Protein AF-A0A934HP89-F1 (afdb_monomer)

Sequence (180 aa):
MAPPARLLDITRMISRVGRIATGIDRVELAYLVHLSARPEPLFAIARTAFGFILIGPENLPRLSSRLTGARPWGATDRLSRLAPRRDAVLRRAESDLRRLCRDRCLPRNLSAMLHRHLPAGMTYFNTGHANLSDRILSAVRKTRGRTAVLVHDVIPLDYPHYQRKGTPARFTALLQRVQC

Mean predicted aligned error: 4.63 Å

Structure (mmCIF, N/CA/C/O backbone):
data_AF-A0A934HP89-F1
#
_entry.id   AF-A0A934HP89-F1
#
loop_
_atom_site.group_PDB
_atom_site.id
_atom_site.type_symbol
_atom_site.label_atom_id
_atom_site.label_alt_id
_atom_site.label_comp_id
_atom_site.label_asym_id
_atom_site.label_entity_id
_atom_site.label_seq_id
_atom_site.pdbx_PDB_ins_code
_atom_site.Cartn_x
_atom_site.Cartn_y
_atom_site.Cartn_z
_atom_site.occupancy
_atom_site.B_iso_or_equiv
_atom_site.auth_seq_id
_atom_site.auth_comp_id
_atom_site.auth_asym_id
_atom_site.auth_atom_id
_atom_site.pdbx_PDB_model_num
ATOM 1 N N . MET A 1 1 ? -15.429 -10.588 15.859 1.00 63.12 1 MET A N 1
ATOM 2 C CA . MET A 1 1 ? -16.180 -9.511 15.172 1.00 63.12 1 MET A CA 1
ATOM 3 C C . MET A 1 1 ? -15.398 -8.991 13.978 1.00 63.12 1 MET A C 1
ATOM 5 O O . MET A 1 1 ? -14.181 -8.805 14.078 1.00 63.12 1 MET A O 1
ATOM 9 N N . ALA A 1 2 ? -16.100 -8.772 12.868 1.00 81.31 2 ALA A N 1
ATOM 10 C CA . ALA A 1 2 ? -15.566 -8.091 11.697 1.00 81.31 2 ALA A CA 1
ATOM 11 C C . ALA A 1 2 ? -15.139 -6.648 12.037 1.00 81.31 2 ALA A C 1
ATOM 13 O O . ALA A 1 2 ? -15.733 -6.040 12.931 1.00 81.31 2 ALA A O 1
ATOM 14 N N . PRO A 1 3 ? -14.082 -6.105 11.405 1.00 90.62 3 PRO A N 1
ATOM 15 C CA . PRO A 1 3 ? -13.629 -4.756 11.711 1.00 90.62 3 PRO A CA 1
ATOM 16 C C . PRO A 1 3 ? -14.592 -3.702 11.141 1.00 90.62 3 PRO A C 1
ATOM 18 O O . PRO A 1 3 ? -15.122 -3.904 10.053 1.00 90.62 3 PRO A O 1
ATOM 21 N N . PRO A 1 4 ? -14.758 -2.543 11.803 1.00 95.06 4 PRO A N 1
ATOM 22 C CA . PRO A 1 4 ? -15.660 -1.483 11.340 1.00 95.06 4 PRO A CA 1
ATOM 23 C C . PRO A 1 4 ? -15.205 -0.825 10.028 1.00 95.06 4 PRO A C 1
ATOM 25 O O . PRO A 1 4 ? -16.003 -0.204 9.335 1.00 95.06 4 PRO A O 1
ATOM 28 N N . ALA A 1 5 ? -13.921 -0.949 9.686 1.00 97.56 5 ALA A N 1
ATOM 29 C CA . ALA A 1 5 ? -13.357 -0.572 8.396 1.00 97.56 5 ALA A CA 1
ATOM 30 C C . ALA A 1 5 ? -12.061 -1.346 8.137 1.00 97.56 5 ALA A C 1
ATOM 32 O O . ALA A 1 5 ? -11.433 -1.885 9.061 1.00 97.56 5 ALA A O 1
ATOM 33 N N . ARG A 1 6 ? -11.623 -1.350 6.879 1.00 98.19 6 ARG A N 1
ATOM 34 C CA . ARG A 1 6 ? -10.345 -1.931 6.459 1.00 98.19 6 ARG A CA 1
ATOM 35 C C . ARG A 1 6 ? -9.473 -0.887 5.783 1.00 98.19 6 ARG A C 1
ATOM 37 O O . ARG A 1 6 ? -9.973 -0.041 5.047 1.00 98.19 6 ARG A O 1
ATOM 44 N N . LEU A 1 7 ? -8.169 -0.971 6.015 1.00 98.56 7 LEU A N 1
ATOM 45 C CA . LEU A 1 7 ? -7.162 -0.121 5.391 1.00 98.56 7 LEU A CA 1
ATOM 46 C C . LEU A 1 7 ? -6.148 -1.000 4.662 1.00 98.56 7 LEU A C 1
ATOM 48 O O . LEU A 1 7 ? -5.331 -1.648 5.307 1.00 98.56 7 LEU A O 1
ATOM 52 N N . LEU A 1 8 ? -6.184 -1.033 3.334 1.00 98.50 8 LEU A N 1
ATOM 53 C CA . LEU A 1 8 ? -5.231 -1.801 2.533 1.00 98.50 8 LEU A CA 1
ATOM 54 C C . LEU A 1 8 ? -4.027 -0.941 2.146 1.00 98.50 8 LEU A C 1
ATOM 56 O O . LEU A 1 8 ? -4.178 0.142 1.576 1.00 98.50 8 LEU A O 1
ATOM 60 N N . ASP A 1 9 ? -2.821 -1.426 2.426 1.00 98.19 9 ASP A N 1
ATOM 61 C CA . ASP A 1 9 ? -1.605 -0.811 1.908 1.00 98.19 9 ASP A CA 1
ATOM 62 C C . ASP A 1 9 ? -1.427 -1.139 0.424 1.00 98.19 9 ASP A C 1
ATOM 64 O O . ASP A 1 9 ? -1.291 -2.299 0.048 1.00 98.19 9 ASP A O 1
ATOM 68 N N . ILE A 1 10 ? -1.400 -0.107 -0.414 1.00 97.81 10 ILE A N 1
ATOM 69 C CA . ILE A 1 10 ? -1.202 -0.226 -1.865 1.00 97.81 10 ILE A CA 1
ATOM 70 C C . ILE A 1 10 ? 0.154 0.343 -2.301 1.00 97.81 10 ILE A C 1
ATOM 72 O O . ILE A 1 10 ? 0.387 0.585 -3.486 1.00 97.81 10 ILE A O 1
ATOM 76 N N . THR A 1 11 ? 1.067 0.601 -1.357 1.00 97.19 11 THR A N 1
ATOM 77 C CA . THR A 1 11 ? 2.352 1.259 -1.640 1.00 97.19 11 THR A CA 1
ATOM 78 C C . THR A 1 11 ? 3.166 0.470 -2.655 1.00 97.19 11 THR A C 1
ATOM 80 O O . THR A 1 11 ? 3.719 1.054 -3.591 1.00 97.19 11 THR A O 1
ATOM 83 N N . ARG A 1 12 ? 3.229 -0.858 -2.499 1.00 95.56 12 ARG A N 1
ATOM 84 C CA . ARG A 1 12 ? 3.961 -1.713 -3.433 1.00 95.56 12 ARG A CA 1
ATOM 85 C C . ARG A 1 12 ? 3.288 -1.711 -4.803 1.00 95.56 12 ARG A C 1
ATOM 87 O O . ARG A 1 12 ? 3.989 -1.386 -5.763 1.00 95.56 12 ARG A O 1
ATOM 94 N N . MET A 1 13 ? 1.977 -1.970 -4.878 1.00 95.56 13 MET A N 1
ATOM 95 C CA . MET A 1 13 ? 1.203 -1.918 -6.130 1.00 95.56 13 MET A CA 1
ATOM 96 C C . MET A 1 13 ? 1.510 -0.645 -6.930 1.00 95.56 13 MET A C 1
ATOM 98 O O . MET A 1 13 ? 1.842 -0.712 -8.111 1.00 95.56 13 MET A O 1
ATOM 102 N N . ILE A 1 14 ? 1.499 0.516 -6.265 1.00 95.44 14 ILE A N 1
ATOM 103 C CA . ILE A 1 14 ? 1.779 1.813 -6.894 1.00 95.44 14 ILE A CA 1
ATOM 104 C C . ILE A 1 14 ? 3.240 1.936 -7.327 1.00 95.44 14 ILE A C 1
ATOM 106 O O . ILE A 1 14 ? 3.515 2.316 -8.462 1.00 95.44 14 ILE A O 1
ATOM 110 N N . SER A 1 15 ? 4.195 1.578 -6.465 1.00 93.44 15 SER A N 1
ATOM 111 C CA . SER A 1 15 ? 5.632 1.648 -6.784 1.00 93.44 15 SER A CA 1
ATOM 112 C C . SER A 1 15 ? 6.051 0.760 -7.965 1.00 93.44 15 SER A C 1
ATOM 114 O O . SER A 1 15 ? 7.137 0.932 -8.525 1.00 93.44 15 SER A O 1
ATOM 116 N N . ARG A 1 16 ? 5.199 -0.209 -8.317 1.00 93.56 16 ARG A N 1
ATOM 117 C CA . ARG A 1 16 ? 5.435 -1.235 -9.329 1.00 93.56 16 ARG A CA 1
ATOM 118 C C . ARG A 1 16 ? 4.641 -1.053 -10.613 1.00 93.56 16 ARG A C 1
ATOM 120 O O . ARG A 1 16 ? 4.827 -1.853 -11.528 1.00 93.56 16 ARG A O 1
ATOM 127 N N . VAL A 1 17 ? 3.825 -0.008 -10.720 1.00 92.50 17 VAL A N 1
ATOM 128 C CA . VAL A 1 17 ? 3.145 0.325 -11.975 1.00 92.50 17 VAL A CA 1
ATOM 129 C C . VAL A 1 17 ? 4.179 0.485 -13.098 1.00 92.50 17 VAL A C 1
ATOM 131 O O . VAL A 1 17 ? 5.224 1.105 -12.907 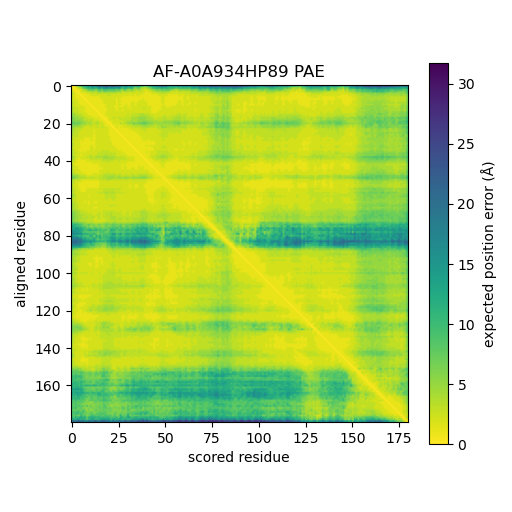1.00 92.50 17 VAL A O 1
ATOM 134 N N . GLY A 1 18 ? 3.888 -0.098 -14.264 1.00 88.62 18 GLY A N 1
ATOM 135 C CA . GLY A 1 18 ? 4.781 -0.095 -15.428 1.00 88.62 18 GLY A CA 1
ATOM 136 C C . GLY A 1 18 ? 5.852 -1.191 -15.406 1.00 88.62 18 GLY A C 1
ATOM 137 O O . GLY A 1 18 ? 6.622 -1.304 -16.353 1.00 88.62 18 GLY A O 1
ATOM 138 N N . ARG A 1 19 ? 5.906 -2.024 -14.358 1.00 90.94 19 ARG A N 1
ATOM 139 C CA . ARG A 1 19 ? 6.812 -3.180 -14.277 1.00 90.94 19 ARG A CA 1
ATOM 140 C C . ARG A 1 19 ? 6.063 -4.482 -14.547 1.00 90.94 19 ARG A C 1
ATOM 142 O O . ARG A 1 19 ? 4.874 -4.585 -14.267 1.00 90.94 19 ARG A O 1
ATOM 149 N N . ILE A 1 20 ? 6.793 -5.507 -14.989 1.00 90.50 20 ILE A N 1
ATOM 150 C CA . ILE A 1 20 ? 6.268 -6.876 -15.128 1.00 90.50 20 ILE A CA 1
ATOM 151 C C . ILE A 1 20 ? 5.752 -7.363 -13.768 1.00 90.50 20 ILE A C 1
ATOM 153 O O . ILE A 1 20 ? 6.484 -7.301 -12.777 1.00 90.50 20 ILE A O 1
ATOM 157 N N . ALA A 1 21 ? 4.503 -7.828 -13.715 1.00 88.94 21 ALA A N 1
ATOM 158 C CA . ALA A 1 21 ? 3.868 -8.2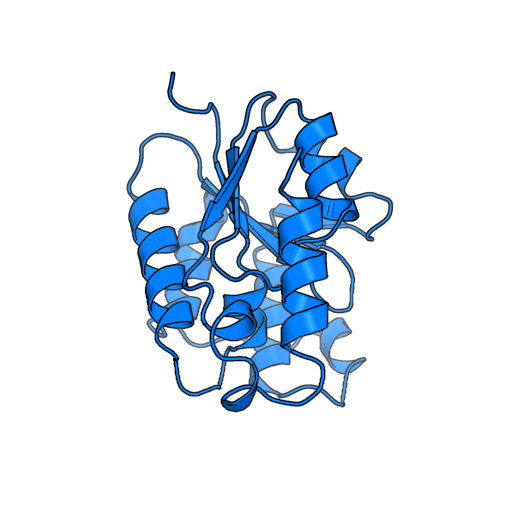78 -12.480 1.00 88.94 21 ALA A CA 1
ATOM 159 C C . ALA A 1 21 ? 4.514 -9.566 -11.943 1.00 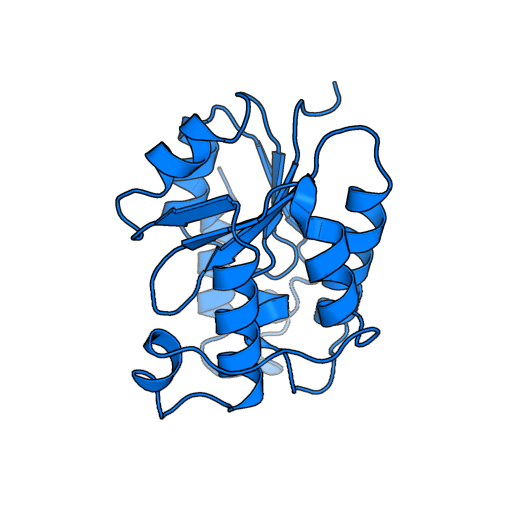88.94 21 ALA A C 1
ATOM 161 O O . ALA A 1 21 ? 4.657 -10.556 -12.658 1.00 88.94 21 ALA A O 1
ATOM 162 N N . THR A 1 22 ? 4.870 -9.553 -10.662 1.00 91.50 22 THR A N 1
ATOM 163 C CA . THR A 1 22 ? 5.345 -10.722 -9.905 1.00 91.50 22 THR A CA 1
ATOM 164 C C . THR A 1 22 ? 4.193 -11.443 -9.208 1.00 91.50 22 THR A C 1
ATOM 166 O O . THR A 1 22 ? 3.082 -10.917 -9.142 1.00 91.50 22 THR A O 1
ATOM 169 N N . GLY A 1 23 ? 4.455 -12.628 -8.641 1.00 90.06 23 GLY A N 1
ATOM 170 C CA . GLY A 1 23 ? 3.467 -13.358 -7.833 1.00 90.06 23 GLY A CA 1
ATOM 171 C C . GLY A 1 23 ? 2.875 -12.501 -6.708 1.00 90.06 23 GLY A C 1
ATOM 172 O O . GLY A 1 23 ? 1.658 -12.419 -6.578 1.00 90.06 23 GLY A O 1
ATOM 173 N N . ILE A 1 24 ? 3.722 -11.751 -5.993 1.00 91.50 24 ILE A N 1
ATOM 174 C CA . ILE A 1 24 ? 3.296 -10.813 -4.941 1.00 91.50 24 ILE A CA 1
ATOM 175 C C . ILE A 1 24 ? 2.326 -9.759 -5.489 1.00 91.50 24 ILE A C 1
ATOM 177 O O . ILE A 1 24 ? 1.319 -9.464 -4.855 1.00 91.50 24 ILE A O 1
ATOM 181 N N . ASP A 1 25 ? 2.595 -9.216 -6.679 1.00 93.00 25 ASP A N 1
ATOM 182 C CA . ASP A 1 25 ? 1.774 -8.143 -7.254 1.00 93.00 25 ASP A CA 1
ATOM 183 C C . ASP A 1 25 ? 0.371 -8.662 -7.634 1.00 93.00 25 ASP A C 1
ATOM 185 O O . ASP A 1 25 ? -0.621 -7.944 -7.507 1.00 93.00 25 ASP A O 1
ATOM 189 N N . ARG A 1 26 ? 0.265 -9.939 -8.034 1.00 93.06 26 ARG A N 1
ATOM 190 C CA . ARG A 1 26 ? -1.025 -10.611 -8.271 1.00 93.06 26 ARG A CA 1
ATOM 191 C C . ARG A 1 26 ? -1.789 -10.849 -6.968 1.00 93.06 26 ARG A C 1
ATOM 193 O O . ARG A 1 26 ? -2.996 -10.627 -6.935 1.00 93.06 26 ARG A O 1
ATOM 200 N N . VAL A 1 27 ? -1.098 -11.258 -5.901 1.00 94.56 27 VAL A N 1
ATOM 201 C CA . VAL A 1 27 ? -1.703 -11.437 -4.568 1.00 94.56 27 VAL A CA 1
ATOM 202 C C . VAL A 1 27 ? -2.237 -10.112 -4.032 1.00 94.56 27 VAL A C 1
ATOM 204 O O . VAL A 1 27 ? -3.371 -10.046 -3.567 1.00 94.56 27 VAL A O 1
ATOM 207 N N . GLU A 1 28 ? -1.457 -9.039 -4.147 1.00 95.50 28 GLU A N 1
ATOM 208 C CA . GLU A 1 28 ? -1.882 -7.692 -3.769 1.00 95.50 28 GLU A CA 1
ATOM 209 C C . GLU A 1 28 ? -3.180 -7.276 -4.483 1.00 95.50 28 GLU A C 1
ATOM 211 O O . GLU A 1 28 ? -4.129 -6.820 -3.838 1.00 95.50 28 GLU A O 1
ATOM 216 N N . LEU A 1 29 ? -3.262 -7.498 -5.798 1.00 94.38 29 LEU A N 1
ATOM 217 C CA . LEU A 1 29 ? -4.472 -7.205 -6.563 1.00 94.38 29 LEU A CA 1
ATOM 218 C C . LEU A 1 29 ? -5.655 -8.097 -6.147 1.00 94.38 29 LEU A C 1
ATOM 220 O O . LEU A 1 29 ? -6.774 -7.600 -6.016 1.00 94.38 29 LEU A O 1
ATOM 224 N N . ALA A 1 30 ? -5.419 -9.385 -5.887 1.00 95.50 30 ALA A N 1
ATOM 225 C CA . ALA A 1 30 ? -6.451 -10.300 -5.402 1.00 95.50 30 ALA A CA 1
ATOM 226 C C . ALA A 1 30 ? -7.026 -9.847 -4.050 1.00 95.50 30 ALA A C 1
ATOM 228 O O . ALA A 1 30 ? -8.241 -9.881 -3.865 1.00 95.50 30 ALA A O 1
ATOM 229 N N . TYR A 1 31 ? -6.187 -9.346 -3.136 1.00 97.06 31 TYR A N 1
ATOM 230 C CA . TYR A 1 31 ? -6.644 -8.765 -1.870 1.00 97.06 31 TYR A CA 1
ATOM 231 C C . TYR A 1 31 ? -7.452 -7.486 -2.078 1.00 97.06 31 TYR A C 1
ATOM 233 O O . TYR A 1 31 ? -8.481 -7.318 -1.427 1.00 97.06 31 TYR A O 1
ATOM 241 N N . LEU A 1 32 ? -7.044 -6.604 -2.997 1.00 96.69 32 LEU A N 1
ATOM 242 C CA . LEU A 1 32 ? -7.839 -5.422 -3.338 1.00 96.69 32 LEU A CA 1
ATOM 243 C C . LEU A 1 32 ? -9.238 -5.822 -3.824 1.00 96.69 32 LEU A C 1
ATOM 245 O O . LEU A 1 32 ? -10.226 -5.292 -3.319 1.00 96.69 32 LEU A O 1
ATOM 249 N N . VAL A 1 33 ? -9.332 -6.774 -4.756 1.00 95.25 33 VAL A N 1
ATOM 250 C CA . VAL A 1 33 ? -10.614 -7.271 -5.285 1.00 95.25 33 VAL A CA 1
ATOM 251 C C . VAL A 1 33 ? -11.443 -7.923 -4.178 1.00 95.25 33 VAL A C 1
ATOM 253 O O . VAL A 1 33 ? -12.598 -7.556 -3.969 1.00 95.25 33 VAL A O 1
ATOM 256 N N . HIS A 1 34 ? -10.841 -8.839 -3.421 1.00 96.06 34 HIS A N 1
ATOM 257 C CA . HIS A 1 34 ? -11.509 -9.579 -2.357 1.00 96.06 34 HIS A CA 1
ATOM 258 C C . HIS A 1 34 ? -12.052 -8.664 -1.259 1.00 96.06 34 HIS A C 1
ATOM 260 O O . HIS A 1 34 ? -13.200 -8.814 -0.850 1.00 96.06 34 HIS A O 1
ATOM 266 N N . LEU A 1 35 ? -11.246 -7.713 -0.782 1.00 96.25 35 LEU A N 1
ATOM 267 C CA . LEU A 1 35 ? -11.647 -6.792 0.279 1.00 96.25 35 LEU A CA 1
ATOM 268 C C . LEU A 1 35 ? -12.655 -5.746 -0.212 1.00 96.25 35 LEU A C 1
ATOM 270 O O . LEU A 1 35 ? -13.454 -5.288 0.599 1.00 96.25 35 LEU A O 1
ATOM 274 N N . SER A 1 36 ? -12.635 -5.388 -1.502 1.00 95.38 36 SER A N 1
ATOM 275 C CA . SER A 1 36 ? -13.622 -4.472 -2.100 1.00 95.38 36 SER A CA 1
ATOM 276 C C . SER A 1 36 ? -15.010 -5.103 -2.216 1.00 95.38 36 SER A C 1
ATOM 278 O O . SER A 1 36 ? -16.004 -4.389 -2.203 1.00 95.38 36 SER A O 1
ATOM 280 N N . ALA A 1 37 ? -15.093 -6.432 -2.317 1.00 94.88 37 ALA A N 1
ATOM 281 C CA . ALA A 1 37 ? -16.349 -7.177 -2.440 1.00 94.88 37 ALA A CA 1
ATOM 282 C C . ALA A 1 37 ? -17.041 -7.450 -1.090 1.00 94.88 37 ALA A C 1
ATOM 284 O O . ALA A 1 37 ? -17.875 -8.346 -0.977 1.00 94.88 37 ALA A O 1
ATOM 285 N N . ARG A 1 38 ? -16.644 -6.748 -0.030 1.00 95.25 38 ARG A N 1
ATOM 286 C CA . ARG A 1 38 ? -17.114 -6.989 1.336 1.00 95.25 38 ARG A CA 1
ATOM 287 C C . ARG A 1 38 ? -17.941 -5.807 1.829 1.00 95.25 38 ARG A C 1
ATOM 289 O O . ARG A 1 38 ? -17.712 -4.695 1.365 1.00 95.25 38 ARG A O 1
ATOM 296 N N . PRO A 1 39 ? -18.878 -6.035 2.764 1.00 94.94 39 PRO A N 1
ATOM 297 C CA . PRO A 1 39 ? -19.799 -4.989 3.202 1.00 94.94 39 PRO A CA 1
ATOM 298 C C . PRO A 1 39 ? -19.111 -3.860 3.981 1.00 94.94 39 PRO A C 1
ATOM 300 O O . PRO A 1 39 ? -19.582 -2.727 3.971 1.00 94.94 39 PRO A O 1
ATOM 303 N N . GLU A 1 40 ? -18.005 -4.144 4.666 1.00 95.50 40 GLU A N 1
ATOM 304 C CA . GLU A 1 40 ? -17.290 -3.155 5.467 1.00 95.50 40 GLU A CA 1
ATOM 305 C C . GLU A 1 40 ? -16.456 -2.224 4.576 1.00 95.50 40 GLU A C 1
ATOM 307 O O . GLU A 1 40 ? -15.793 -2.689 3.643 1.00 95.50 40 GLU A O 1
ATOM 312 N N . PRO A 1 41 ? -16.417 -0.914 4.878 1.00 97.25 41 PRO A N 1
ATOM 313 C CA . PRO A 1 41 ? -15.757 0.061 4.025 1.00 97.25 41 PRO A CA 1
ATOM 314 C C . PRO A 1 41 ? -14.257 -0.220 3.901 1.00 97.25 41 PRO A C 1
ATOM 316 O O . PRO A 1 41 ? -13.545 -0.411 4.896 1.00 97.25 41 PRO A O 1
ATOM 319 N N . LEU A 1 42 ? -13.774 -0.191 2.659 1.00 98.44 42 LEU A N 1
ATOM 320 C CA . LEU A 1 42 ? -12.368 -0.350 2.322 1.00 98.44 42 LEU A CA 1
ATOM 321 C C . LEU A 1 42 ? -11.741 0.992 1.945 1.00 98.44 42 LEU A C 1
ATOM 323 O O . LEU A 1 42 ? -12.132 1.643 0.979 1.00 98.44 42 LEU A O 1
ATOM 327 N N . PHE A 1 43 ? -10.708 1.355 2.690 1.00 98.56 43 PHE A N 1
ATOM 328 C CA . PHE A 1 43 ? -9.803 2.448 2.384 1.00 98.56 43 PHE A CA 1
ATOM 329 C C . PHE A 1 43 ? -8.495 1.881 1.844 1.00 98.56 43 PHE A C 1
ATOM 331 O O . PHE A 1 43 ? -8.082 0.778 2.213 1.00 98.56 43 PHE A O 1
ATOM 338 N N . ALA A 1 44 ? -7.798 2.658 1.022 1.00 98.50 44 ALA A N 1
ATOM 339 C CA . ALA A 1 44 ? -6.449 2.325 0.585 1.00 98.50 44 ALA A CA 1
ATOM 340 C C . ALA A 1 44 ? -5.460 3.416 0.988 1.00 98.50 44 ALA A C 1
ATOM 342 O O . ALA A 1 44 ? -5.777 4.605 0.935 1.00 98.50 44 ALA A O 1
ATOM 343 N N . ILE A 1 45 ? -4.248 3.021 1.371 1.00 98.62 45 ILE A N 1
ATOM 344 C CA . ILE A 1 45 ? -3.170 3.947 1.716 1.00 98.62 45 ILE A CA 1
ATOM 345 C C . ILE A 1 45 ? -1.918 3.669 0.896 1.00 98.62 45 ILE A C 1
ATOM 347 O O . ILE A 1 45 ? -1.493 2.526 0.741 1.00 98.62 45 ILE A O 1
ATOM 351 N N . ALA A 1 46 ? -1.306 4.736 0.391 1.00 98.06 46 ALA A N 1
ATOM 352 C CA . ALA A 1 46 ? -0.042 4.679 -0.328 1.00 98.06 46 ALA A CA 1
ATOM 353 C C . ALA A 1 46 ? 0.977 5.620 0.311 1.00 98.06 46 ALA A C 1
ATOM 355 O O . ALA A 1 46 ? 0.691 6.802 0.537 1.00 98.06 46 ALA A O 1
ATOM 356 N N . ARG A 1 47 ? 2.199 5.131 0.528 1.00 96.69 47 ARG A N 1
ATOM 357 C CA . ARG A 1 47 ? 3.359 5.994 0.757 1.00 96.69 47 ARG A CA 1
ATOM 358 C C . ARG A 1 47 ? 3.961 6.420 -0.582 1.00 96.69 47 ARG A C 1
ATOM 360 O O . ARG A 1 47 ? 4.299 5.590 -1.418 1.00 96.69 47 ARG A O 1
ATOM 367 N N . THR A 1 48 ? 4.136 7.721 -0.765 1.00 93.12 48 THR A N 1
ATOM 368 C CA . THR A 1 48 ? 4.739 8.341 -1.959 1.00 93.12 48 THR A CA 1
ATOM 369 C C . THR A 1 48 ? 5.986 9.144 -1.571 1.00 93.12 48 THR A C 1
ATOM 371 O O . THR A 1 48 ? 6.338 9.216 -0.391 1.00 93.12 48 THR A O 1
ATOM 374 N N . ALA A 1 49 ? 6.660 9.789 -2.537 1.00 86.81 49 ALA A N 1
ATOM 375 C CA . ALA A 1 49 ? 7.732 10.748 -2.205 1.00 86.81 49 ALA A CA 1
ATOM 376 C C . ALA A 1 49 ? 7.245 11.899 -1.315 1.00 86.81 49 ALA A C 1
ATOM 378 O O . ALA A 1 49 ? 8.010 12.407 -0.503 1.00 86.81 49 ALA A O 1
ATOM 379 N N . PHE A 1 50 ? 5.986 12.308 -1.469 1.00 89.12 50 PHE A N 1
ATOM 380 C CA . PHE A 1 50 ? 5.448 13.521 -0.856 1.00 89.12 50 PHE A CA 1
ATOM 381 C C . PHE A 1 50 ? 4.625 13.242 0.410 1.00 89.12 50 PHE A C 1
ATOM 383 O O . PHE A 1 50 ? 3.867 14.097 0.862 1.00 89.12 50 PHE A O 1
ATOM 390 N N . GLY A 1 51 ? 4.774 12.051 0.998 1.00 95.06 51 GLY A N 1
ATOM 391 C CA . GLY A 1 51 ? 4.068 11.640 2.209 1.00 95.06 51 GLY A CA 1
ATOM 392 C C . GLY A 1 51 ? 3.071 10.519 1.950 1.00 95.06 51 GLY A C 1
ATOM 393 O O . GLY A 1 51 ? 3.345 9.604 1.172 1.00 95.06 51 GLY A O 1
ATOM 394 N N . PHE A 1 52 ? 1.932 10.571 2.631 1.00 98.19 52 PHE A N 1
ATOM 395 C CA . PHE A 1 52 ? 0.894 9.548 2.572 1.00 98.19 52 PHE A CA 1
ATOM 396 C C . PHE A 1 52 ? -0.324 10.063 1.825 1.00 98.19 52 PHE A C 1
ATOM 398 O O . PHE A 1 52 ? -0.696 11.227 1.962 1.00 98.19 52 PHE A O 1
ATOM 405 N N . ILE A 1 53 ? -0.940 9.177 1.053 1.00 98.44 53 ILE A N 1
ATOM 406 C CA . ILE A 1 53 ? -2.206 9.418 0.372 1.00 98.44 53 ILE A CA 1
ATOM 407 C C . ILE A 1 53 ? -3.210 8.390 0.874 1.00 98.44 53 ILE A C 1
ATOM 409 O O . ILE A 1 53 ? -2.916 7.194 0.859 1.00 98.44 53 ILE A O 1
ATOM 413 N N . LEU A 1 54 ? -4.378 8.868 1.292 1.00 98.69 54 LEU A N 1
ATOM 414 C CA . LEU A 1 54 ? -5.526 8.058 1.664 1.00 98.69 54 LEU A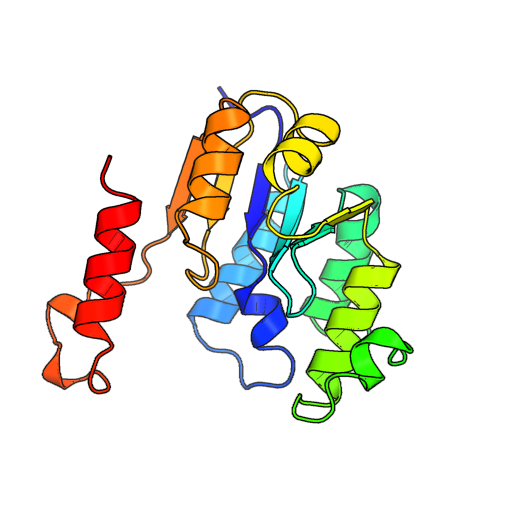 CA 1
ATOM 415 C C . LEU A 1 54 ? -6.578 8.134 0.555 1.00 98.69 54 LEU A C 1
ATOM 417 O O . LEU A 1 54 ? -7.021 9.218 0.170 1.00 98.69 54 LEU A O 1
ATOM 421 N N . ILE A 1 55 ? -6.994 6.976 0.060 1.00 98.62 55 ILE A N 1
ATOM 422 C CA . ILE A 1 55 ? -8.118 6.823 -0.860 1.00 98.62 55 ILE A CA 1
ATOM 423 C C . ILE A 1 55 ? -9.306 6.302 -0.056 1.00 98.62 55 ILE A C 1
ATOM 425 O O . ILE A 1 55 ? -9.193 5.283 0.631 1.00 98.62 55 ILE A O 1
ATOM 429 N N . GLY A 1 56 ? -10.424 7.019 -0.129 1.00 97.88 56 GLY A N 1
ATOM 430 C CA . GLY A 1 56 ? -11.678 6.595 0.482 1.00 97.88 56 GLY A CA 1
ATOM 431 C C . GLY A 1 56 ? -12.452 5.595 -0.386 1.00 97.88 56 GLY A C 1
ATOM 432 O O . GLY A 1 56 ? -12.172 5.487 -1.589 1.00 97.88 56 GLY A O 1
ATOM 433 N N . PRO A 1 57 ? -13.439 4.890 0.196 1.00 97.19 57 PRO A N 1
ATOM 434 C CA . PRO A 1 57 ? -14.295 3.946 -0.522 1.00 97.19 57 PRO A CA 1
ATOM 435 C C . PRO A 1 57 ? -14.920 4.540 -1.793 1.00 97.19 57 PRO A C 1
ATOM 437 O O . PRO A 1 57 ? -15.006 3.866 -2.817 1.00 97.19 57 PRO A O 1
ATOM 440 N N . GLU A 1 58 ? -15.266 5.830 -1.766 1.00 96.56 58 GLU A N 1
ATOM 441 C CA . GLU A 1 58 ? -15.889 6.571 -2.868 1.00 96.56 58 GLU A CA 1
ATOM 442 C C . GLU A 1 58 ? -15.051 6.601 -4.158 1.00 96.56 58 GLU A C 1
ATOM 444 O O . GLU A 1 58 ? -15.590 6.675 -5.263 1.00 96.56 58 GLU A O 1
ATOM 449 N N . ASN A 1 59 ? -13.724 6.524 -4.036 1.00 97.50 59 ASN A N 1
ATOM 450 C CA . ASN A 1 59 ? -12.795 6.614 -5.162 1.00 97.50 59 ASN A CA 1
ATOM 451 C C . ASN A 1 59 ? -12.084 5.289 -5.455 1.00 97.50 59 ASN A C 1
ATOM 453 O O . ASN A 1 59 ? -11.355 5.185 -6.449 1.00 97.50 59 ASN A O 1
ATOM 457 N N . LEU A 1 60 ? -12.313 4.258 -4.641 1.00 96.31 60 LEU A N 1
ATOM 458 C CA . LEU A 1 60 ? -11.639 2.975 -4.779 1.00 96.31 60 LEU A CA 1
ATOM 459 C C . LEU A 1 60 ? -11.949 2.262 -6.110 1.00 96.31 60 LEU A C 1
ATOM 461 O O . LEU A 1 60 ? -10.997 1.793 -6.736 1.00 96.31 60 LEU A O 1
ATOM 465 N N . PRO A 1 61 ? -13.191 2.254 -6.643 1.00 96.56 61 PRO A N 1
ATOM 466 C CA . PRO A 1 61 ? -13.460 1.678 -7.965 1.00 96.56 61 PRO A CA 1
ATOM 467 C C . PRO A 1 61 ? -12.692 2.389 -9.089 1.00 96.56 61 PRO A C 1
ATOM 469 O O . PRO A 1 61 ? -12.146 1.756 -9.996 1.00 96.56 61 PRO A O 1
ATOM 472 N N . ARG A 1 62 ? -12.572 3.723 -9.004 1.00 96.75 62 ARG A N 1
ATOM 473 C CA . ARG A 1 62 ? -11.816 4.530 -9.977 1.00 96.75 62 ARG A CA 1
ATOM 474 C C . ARG A 1 62 ? -10.325 4.214 -9.917 1.00 96.75 62 ARG A C 1
ATOM 476 O O . ARG A 1 62 ? -9.689 4.132 -10.969 1.00 96.75 62 ARG A O 1
ATOM 483 N N . LEU A 1 63 ? -9.770 4.017 -8.724 1.00 96.75 63 LEU A N 1
ATOM 484 C CA . LEU A 1 63 ? -8.386 3.578 -8.557 1.00 96.75 63 LEU A CA 1
ATOM 485 C C . LEU A 1 63 ? -8.186 2.141 -9.067 1.00 96.75 63 LEU A C 1
ATOM 487 O O . LEU A 1 63 ? -7.265 1.895 -9.842 1.00 96.75 63 LEU A O 1
ATOM 491 N N . SER A 1 64 ? -9.069 1.216 -8.688 1.00 95.50 64 SER A N 1
ATOM 492 C CA . SER A 1 64 ? -9.007 -0.203 -9.063 1.00 95.50 64 SER A CA 1
ATOM 493 C C . SER A 1 64 ? -9.016 -0.397 -10.582 1.00 95.50 64 SER A C 1
ATOM 495 O O . SER A 1 64 ? -8.187 -1.131 -11.119 1.00 95.50 64 SER A O 1
ATOM 497 N N . SER A 1 65 ? -9.851 0.358 -11.307 1.00 95.88 65 SER A N 1
ATOM 498 C CA . SER A 1 65 ? -9.861 0.330 -12.780 1.00 95.88 65 SER A CA 1
ATOM 499 C C . SER A 1 65 ? -8.514 0.706 -13.417 1.00 95.88 65 SER A C 1
ATOM 501 O O . SER A 1 65 ? -8.190 0.218 -14.491 1.00 95.88 65 SER A O 1
ATOM 503 N N . ARG A 1 66 ? -7.696 1.540 -12.759 1.00 95.44 66 ARG A N 1
ATOM 504 C CA . ARG A 1 66 ? -6.353 1.900 -13.245 1.00 95.44 66 ARG A CA 1
ATOM 505 C C . ARG A 1 66 ? -5.305 0.861 -12.871 1.00 95.44 66 ARG A C 1
ATOM 507 O O . ARG A 1 66 ? -4.440 0.544 -13.680 1.00 95.44 66 ARG A O 1
ATOM 514 N N . LEU A 1 67 ? -5.401 0.305 -11.662 1.00 93.19 67 LEU A N 1
ATOM 515 C CA . LEU A 1 67 ? -4.500 -0.748 -11.181 1.00 93.19 67 LEU A CA 1
ATOM 516 C C . LEU A 1 67 ? -4.644 -2.05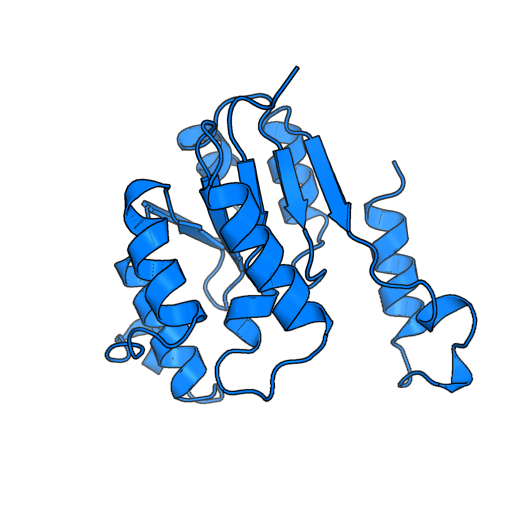3 -11.975 1.00 93.19 67 LEU A C 1
ATOM 518 O O . LEU A 1 67 ? -3.654 -2.733 -12.215 1.00 93.19 67 LEU A O 1
ATOM 522 N N . THR A 1 68 ? -5.861 -2.371 -12.415 1.00 91.00 68 THR A N 1
ATOM 523 C CA . THR A 1 68 ? -6.164 -3.531 -13.273 1.00 91.00 68 THR A CA 1
ATOM 524 C C . THR A 1 68 ? -5.844 -3.296 -14.751 1.00 91.00 68 THR A C 1
ATOM 526 O O . THR A 1 68 ? -5.943 -4.221 -15.548 1.00 91.00 68 THR A O 1
ATOM 529 N N . GLY A 1 69 ? -5.483 -2.069 -15.139 1.00 90.69 69 GLY A N 1
ATOM 530 C CA . GLY A 1 69 ? -5.259 -1.696 -16.536 1.00 90.69 69 GLY A CA 1
ATOM 531 C C . GLY A 1 69 ? -6.535 -1.469 -17.356 1.00 90.69 69 GLY A C 1
ATOM 532 O O . GLY A 1 69 ? -6.433 -1.107 -18.523 1.00 90.69 69 GLY A O 1
ATOM 533 N N . ALA A 1 70 ? -7.729 -1.603 -16.764 1.00 93.06 70 ALA A N 1
ATOM 534 C CA . ALA A 1 70 ? -9.005 -1.337 -17.438 1.00 93.06 70 ALA A CA 1
ATOM 535 C C . ALA A 1 70 ? -9.178 0.139 -17.852 1.00 93.06 70 ALA A C 1
ATOM 537 O O . ALA A 1 70 ? -9.948 0.456 -18.757 1.00 93.06 70 ALA A O 1
ATOM 538 N N . ARG A 1 71 ? -8.476 1.063 -17.188 1.00 94.44 71 ARG A N 1
ATOM 539 C CA . ARG A 1 71 ? -8.366 2.473 -17.576 1.00 94.44 71 ARG A CA 1
ATOM 540 C C . ARG A 1 71 ? -6.910 2.931 -17.515 1.00 94.44 71 ARG A C 1
ATOM 542 O O . ARG A 1 71 ? -6.220 2.607 -16.549 1.00 94.44 71 ARG A O 1
ATOM 549 N N . PRO A 1 72 ? -6.437 3.737 -18.478 1.00 93.94 72 PRO A N 1
ATOM 550 C CA . PRO A 1 72 ? -5.088 4.279 -18.422 1.00 93.94 72 PRO A CA 1
ATOM 551 C C . PRO A 1 72 ? -4.935 5.306 -17.290 1.00 93.94 72 PRO A C 1
ATOM 553 O O . PRO A 1 72 ? -5.893 5.961 -16.867 1.00 93.94 72 PRO A O 1
ATOM 556 N N . TRP A 1 73 ? -3.694 5.488 -16.834 1.00 94.31 73 TRP A N 1
ATOM 557 C CA . TRP A 1 73 ? -3.332 6.606 -15.963 1.00 94.31 73 TRP A CA 1
ATOM 558 C C . TRP A 1 73 ? -3.442 7.934 -16.723 1.00 94.31 73 TRP A C 1
ATOM 560 O O . TRP A 1 73 ? -3.044 8.035 -17.885 1.00 94.31 73 TRP A O 1
ATOM 570 N N . GLY A 1 74 ? -3.966 8.958 -16.056 1.00 91.75 74 GLY A N 1
ATOM 571 C CA . GLY A 1 74 ? -4.137 10.300 -16.606 1.00 91.75 74 GLY A CA 1
ATOM 572 C C . GLY A 1 74 ? -2.836 11.103 -16.672 1.00 91.75 74 GLY A C 1
ATOM 573 O O . GLY A 1 74 ? -1.736 10.592 -16.464 1.00 91.75 74 GLY A O 1
ATOM 574 N N . ALA A 1 75 ? -2.962 12.402 -16.948 1.00 88.19 75 ALA A N 1
ATOM 575 C CA . ALA A 1 75 ? -1.814 13.294 -17.074 1.00 88.19 75 ALA A CA 1
ATOM 576 C C . ALA A 1 75 ? -1.065 13.509 -15.743 1.00 88.19 75 ALA A C 1
ATOM 578 O O . ALA A 1 75 ? -1.642 13.449 -14.649 1.00 88.19 75 ALA A O 1
ATOM 579 N N . THR A 1 76 ? 0.234 13.799 -15.863 1.00 86.81 76 THR A N 1
ATOM 580 C CA . THR A 1 76 ? 1.116 14.151 -14.744 1.00 86.81 76 THR A CA 1
ATOM 581 C C . THR A 1 76 ? 0.812 15.565 -14.246 1.00 86.81 76 THR A C 1
ATOM 583 O O . THR A 1 76 ? 0.794 16.518 -15.028 1.00 86.81 76 THR A O 1
ATOM 586 N N . ASP A 1 77 ? 0.618 15.732 -12.939 1.00 85.62 77 ASP A N 1
ATOM 587 C CA . ASP A 1 77 ? 0.406 17.051 -12.337 1.00 85.62 77 ASP A CA 1
ATOM 588 C C . ASP A 1 77 ? 1.718 17.848 -12.170 1.00 85.62 77 ASP A C 1
ATOM 590 O O . ASP A 1 77 ? 2.809 17.399 -12.529 1.00 85.62 77 ASP A O 1
ATOM 594 N N . ARG A 1 78 ? 1.629 19.083 -11.658 1.00 82.44 78 ARG A N 1
ATOM 595 C CA . ARG A 1 78 ? 2.811 19.935 -11.429 1.00 82.44 78 ARG A CA 1
ATOM 596 C C . ARG A 1 78 ? 3.733 19.384 -10.331 1.00 82.44 78 ARG A C 1
ATOM 598 O O . ARG A 1 78 ? 4.944 19.506 -10.458 1.00 82.44 78 ARG A O 1
ATOM 605 N N . LEU A 1 79 ? 3.192 18.738 -9.296 1.00 77.56 79 LEU A N 1
ATOM 606 C CA . LEU A 1 79 ? 3.982 18.233 -8.168 1.00 77.56 79 LEU A CA 1
ATOM 607 C C . LEU A 1 79 ? 4.863 17.046 -8.582 1.00 77.56 79 LEU A C 1
ATOM 609 O O . LEU A 1 79 ? 6.047 17.005 -8.258 1.00 77.56 79 LEU A O 1
ATOM 613 N N . SER A 1 80 ? 4.328 16.110 -9.368 1.00 78.81 80 SER A N 1
ATOM 614 C CA . SER A 1 80 ? 5.105 14.982 -9.897 1.00 78.81 80 SER A CA 1
ATOM 615 C C . SER A 1 80 ? 6.141 15.394 -10.943 1.00 78.81 80 SER A C 1
ATOM 617 O O . SER A 1 80 ? 7.071 14.624 -11.190 1.00 78.81 80 SER A O 1
ATOM 619 N N . ARG A 1 81 ? 6.044 16.595 -11.535 1.00 73.81 81 ARG A N 1
ATOM 620 C CA . ARG A 1 81 ? 7.109 17.139 -12.396 1.00 73.81 81 ARG A CA 1
ATOM 621 C C . ARG A 1 81 ? 8.379 17.486 -11.614 1.00 73.81 81 ARG A C 1
ATOM 623 O O . ARG A 1 81 ? 9.457 17.412 -12.191 1.00 73.81 81 ARG A O 1
ATOM 630 N N . LEU A 1 82 ? 8.273 17.754 -10.310 1.00 76.75 82 LEU A N 1
ATOM 631 C CA . LEU A 1 82 ? 9.416 18.053 -9.435 1.00 76.75 82 LEU A CA 1
ATOM 632 C C . LEU A 1 82 ? 10.245 16.810 -9.056 1.00 76.75 82 LEU A C 1
ATOM 634 O O . LEU A 1 82 ? 11.290 16.938 -8.427 1.00 76.75 82 LEU A O 1
ATOM 638 N N . ALA A 1 83 ? 9.812 15.606 -9.450 1.00 73.88 83 ALA A N 1
ATOM 639 C CA . ALA A 1 83 ? 10.539 14.352 -9.242 1.00 73.88 83 ALA A CA 1
ATOM 640 C C . ALA A 1 83 ? 10.983 13.727 -10.586 1.00 73.88 83 ALA A C 1
ATOM 642 O O . ALA A 1 83 ? 10.495 12.656 -10.959 1.00 73.88 83 ALA A O 1
ATOM 643 N N . PRO A 1 84 ? 11.894 14.369 -11.346 1.00 62.62 84 PRO A N 1
ATOM 644 C CA . PRO A 1 84 ? 12.211 13.985 -12.725 1.00 62.62 84 PRO A CA 1
ATOM 645 C C . PRO A 1 84 ? 12.888 12.615 -12.856 1.0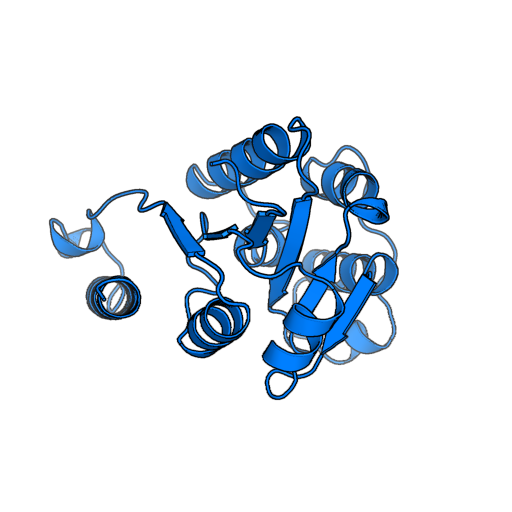0 62.62 84 PRO A C 1
ATOM 647 O O . PRO A 1 84 ? 12.733 11.966 -13.882 1.00 62.62 84 PRO A O 1
ATOM 650 N N . ARG A 1 85 ? 13.571 12.131 -11.808 1.00 75.06 85 ARG A N 1
ATOM 651 C CA . ARG A 1 85 ? 14.252 10.820 -11.786 1.00 75.06 85 ARG A CA 1
ATOM 652 C C . ARG A 1 85 ? 13.303 9.611 -11.708 1.00 75.06 85 ARG A C 1
ATOM 654 O O . ARG A 1 85 ? 13.765 8.484 -11.562 1.00 75.06 85 ARG A O 1
ATOM 661 N N . ARG A 1 86 ? 11.983 9.823 -11.738 1.00 75.56 86 ARG A N 1
ATOM 662 C CA . ARG A 1 86 ? 10.973 8.758 -11.665 1.00 75.56 86 ARG A CA 1
ATOM 663 C C . ARG A 1 86 ? 10.389 8.439 -13.031 1.00 75.56 86 ARG A C 1
ATOM 665 O O . ARG A 1 86 ? 10.159 9.335 -13.841 1.00 75.56 86 ARG A O 1
ATOM 672 N N . ASP A 1 87 ? 10.069 7.161 -13.217 1.00 85.12 87 ASP A N 1
ATOM 673 C CA . ASP A 1 87 ? 9.355 6.650 -14.385 1.00 85.12 87 ASP A CA 1
ATOM 674 C C . ASP A 1 87 ? 8.118 7.517 -14.701 1.00 85.12 87 ASP A C 1
ATOM 676 O O . ASP A 1 87 ? 7.378 7.941 -13.803 1.00 85.12 87 ASP A O 1
ATOM 680 N N . ALA A 1 88 ? 7.909 7.822 -15.984 1.00 86.94 88 ALA A N 1
ATOM 681 C CA . ALA A 1 88 ? 6.764 8.592 -16.454 1.00 86.94 88 ALA A CA 1
ATOM 682 C C . ALA A 1 88 ? 5.429 7.966 -16.027 1.00 86.94 88 ALA A C 1
ATOM 684 O O . ALA A 1 88 ? 4.528 8.697 -15.608 1.00 86.94 88 ALA A O 1
ATOM 685 N N . VAL A 1 89 ? 5.314 6.638 -16.064 1.00 90.62 89 VAL A N 1
ATOM 686 C CA . VAL A 1 89 ? 4.095 5.922 -15.673 1.00 90.62 89 VAL A CA 1
ATOM 687 C C . VAL A 1 89 ? 3.857 6.046 -14.168 1.00 90.62 89 VAL A C 1
ATOM 689 O O . VAL A 1 89 ? 2.746 6.371 -13.750 1.00 90.62 89 VAL A O 1
ATOM 692 N N . LEU A 1 90 ? 4.902 5.901 -13.348 1.00 91.06 90 LEU A N 1
ATOM 693 C CA . LEU A 1 90 ? 4.800 6.098 -11.898 1.00 91.06 90 LEU A CA 1
ATOM 694 C C . LEU A 1 90 ? 4.377 7.534 -11.550 1.00 91.06 90 LEU A C 1
ATOM 696 O O . LEU A 1 90 ? 3.536 7.738 -10.676 1.00 91.06 90 LEU A O 1
ATOM 700 N N . ARG A 1 91 ? 4.902 8.543 -12.255 1.00 90.75 91 ARG A N 1
ATOM 701 C CA . ARG A 1 91 ? 4.496 9.949 -12.061 1.00 90.75 91 ARG A CA 1
ATOM 702 C C . ARG A 1 91 ? 3.019 10.180 -12.384 1.00 90.75 91 ARG A C 1
ATOM 704 O O . ARG A 1 91 ? 2.347 10.917 -11.657 1.00 90.75 91 ARG A O 1
ATOM 711 N N . ARG A 1 92 ? 2.503 9.549 -13.443 1.00 93.00 92 ARG A N 1
ATOM 712 C CA . ARG A 1 92 ? 1.071 9.578 -13.782 1.00 93.00 92 ARG A CA 1
ATOM 713 C C . ARG A 1 92 ? 0.235 8.892 -12.701 1.00 93.00 92 ARG A C 1
ATOM 715 O O . ARG A 1 92 ? -0.746 9.478 -12.250 1.00 93.00 92 ARG A O 1
ATOM 722 N N . ALA A 1 93 ? 0.679 7.735 -12.210 1.00 94.25 93 ALA A N 1
ATOM 723 C CA . ALA A 1 93 ? 0.012 7.013 -11.129 1.00 94.25 93 ALA A CA 1
ATOM 724 C C . ALA A 1 93 ? -0.058 7.826 -9.828 1.00 94.25 93 ALA A C 1
ATOM 726 O O . ALA A 1 93 ? -1.131 7.985 -9.253 1.00 94.25 93 ALA A O 1
ATOM 727 N N . GLU A 1 94 ? 1.050 8.430 -9.395 1.00 94.31 94 GLU A N 1
ATOM 728 C CA . GLU A 1 94 ? 1.061 9.302 -8.213 1.00 94.31 94 GLU A CA 1
ATOM 729 C C . GLU A 1 94 ? 0.191 10.559 -8.396 1.00 94.31 94 GLU A C 1
ATOM 731 O O . GLU A 1 94 ? -0.392 11.050 -7.428 1.00 94.31 94 GLU A O 1
ATOM 736 N N . SER A 1 95 ? 0.074 11.071 -9.625 1.00 94.50 95 SER A N 1
ATOM 737 C CA . SER A 1 95 ? -0.825 12.189 -9.943 1.00 94.50 95 SER A CA 1
ATOM 738 C C . SER A 1 95 ? -2.295 11.771 -9.868 1.00 94.50 95 SER A C 1
ATOM 740 O O . SER A 1 95 ? -3.109 12.502 -9.309 1.00 94.50 95 SER A O 1
ATOM 742 N N . ASP A 1 96 ? -2.650 10.588 -10.377 1.00 95.94 96 ASP A N 1
ATOM 743 C CA . ASP A 1 96 ? -3.987 10.005 -10.202 1.00 95.94 96 ASP A CA 1
ATOM 744 C C . ASP A 1 96 ? -4.315 9.769 -8.729 1.00 95.94 96 ASP A C 1
ATOM 746 O O . ASP A 1 96 ? -5.412 10.117 -8.301 1.00 95.94 96 ASP A O 1
ATOM 750 N N . LEU A 1 97 ? -3.367 9.257 -7.937 1.00 96.50 97 LEU A N 1
ATOM 751 C CA . LEU A 1 97 ? -3.564 9.108 -6.496 1.00 96.50 97 LEU A CA 1
ATOM 752 C C . LEU A 1 97 ? -3.916 10.441 -5.838 1.00 96.50 97 LEU A C 1
ATOM 754 O O . LEU A 1 97 ? -4.843 10.489 -5.042 1.00 96.50 97 LEU A O 1
ATOM 758 N N . ARG A 1 98 ? -3.224 11.532 -6.188 1.00 95.75 98 ARG A N 1
ATOM 759 C CA . ARG A 1 98 ? -3.538 12.868 -5.654 1.00 95.75 98 ARG A CA 1
ATOM 760 C C . ARG A 1 98 ? -4.854 13.440 -6.172 1.00 95.75 98 ARG A C 1
ATOM 762 O O . ARG A 1 98 ? -5.455 14.241 -5.471 1.00 95.75 98 ARG A O 1
ATOM 769 N N . ARG A 1 99 ? -5.297 13.061 -7.373 1.00 95.69 99 ARG A N 1
ATOM 770 C CA . ARG A 1 99 ? -6.602 13.472 -7.923 1.00 95.69 99 ARG A CA 1
ATOM 771 C C . ARG A 1 99 ? -7.768 12.700 -7.306 1.00 95.69 99 ARG A C 1
ATOM 773 O O . ARG A 1 99 ? -8.859 13.242 -7.210 1.00 95.69 99 ARG A O 1
ATOM 780 N N . LEU A 1 100 ? -7.540 11.449 -6.915 1.00 97.19 100 LEU A N 1
ATOM 781 C CA . LEU A 1 100 ? -8.548 10.552 -6.342 1.00 97.19 100 LEU A CA 1
ATOM 782 C C . LEU A 1 100 ? -8.516 10.506 -4.807 1.00 97.19 100 LEU A C 1
ATOM 784 O O . LEU A 1 100 ? -9.306 9.780 -4.205 1.00 97.19 100 LEU A O 1
ATOM 788 N N . CYS A 1 101 ? -7.581 11.211 -4.163 1.00 97.69 101 CYS A N 1
ATOM 789 C CA . CYS A 1 101 ? -7.412 11.104 -2.723 1.00 97.69 101 CYS A CA 1
ATOM 790 C C . CYS A 1 101 ? -8.575 11.718 -1.959 1.00 97.69 101 CYS A C 1
ATOM 792 O O . CYS A 1 101 ? -9.060 12.796 -2.295 1.00 97.69 101 CYS A O 1
ATOM 794 N N . ARG A 1 102 ? -8.938 11.049 -0.867 1.00 98.25 102 ARG A N 1
ATOM 795 C CA . ARG A 1 102 ? -9.779 11.622 0.178 1.00 98.25 102 ARG A CA 1
ATOM 796 C C . ARG A 1 102 ? -8.981 12.595 1.040 1.00 98.25 102 ARG A C 1
ATOM 798 O O . ARG A 1 102 ? -9.479 13.650 1.405 1.00 98.25 102 ARG A O 1
ATOM 805 N N . ASP A 1 103 ? -7.738 12.233 1.355 1.00 98.38 103 ASP A N 1
ATOM 806 C CA . ASP A 1 103 ? -6.814 13.075 2.112 1.00 98.38 103 ASP A CA 1
ATOM 807 C C . ASP A 1 103 ? -5.359 12.719 1.772 1.00 98.38 103 ASP A C 1
ATOM 809 O O . ASP A 1 103 ? -5.057 11.639 1.249 1.00 98.38 103 ASP A O 1
ATOM 813 N N . ARG A 1 104 ? -4.440 13.634 2.065 1.00 97.81 104 ARG A N 1
ATOM 814 C CA . ARG A 1 104 ? -3.000 13.420 1.962 1.00 97.81 104 ARG A CA 1
ATOM 815 C C . ARG A 1 104 ? -2.280 14.189 3.053 1.00 97.81 104 ARG A C 1
ATOM 817 O O . ARG A 1 104 ? -2.620 15.328 3.366 1.00 97.81 104 ARG A O 1
ATOM 824 N N . CYS A 1 105 ? -1.215 13.611 3.586 1.00 98.00 105 CYS A N 1
ATOM 825 C CA . CYS A 1 105 ? -0.498 14.236 4.683 1.00 98.00 105 CYS A CA 1
ATOM 826 C C . CYS A 1 105 ? 1.009 14.004 4.608 1.00 98.00 105 CYS A C 1
ATOM 828 O O . CYS A 1 105 ? 1.500 12.988 4.108 1.00 98.00 105 CYS A O 1
ATOM 830 N N . LEU A 1 106 ? 1.765 14.931 5.197 1.00 97.50 106 LEU A N 1
ATOM 831 C CA . LEU A 1 106 ? 3.165 14.677 5.512 1.00 97.50 106 LEU A CA 1
ATOM 832 C C . LEU A 1 106 ? 3.275 13.543 6.544 1.00 97.50 106 LEU A C 1
ATOM 834 O O . LEU A 1 106 ? 2.356 13.352 7.347 1.00 97.50 106 LEU A O 1
ATOM 838 N N . PRO A 1 107 ? 4.416 12.834 6.609 1.00 95.94 107 PRO A N 1
ATOM 839 C CA . PRO A 1 107 ? 4.592 11.711 7.526 1.00 95.94 107 PRO A CA 1
ATOM 840 C C . PRO A 1 107 ? 4.287 12.025 8.997 1.00 95.94 107 PRO A C 1
ATOM 842 O O . PRO A 1 107 ? 3.859 11.134 9.730 1.00 95.94 107 PRO A O 1
ATOM 845 N N . ARG A 1 108 ? 4.528 13.261 9.454 1.00 96.00 108 ARG A N 1
ATOM 846 C CA . ARG A 1 108 ? 4.252 13.696 10.838 1.00 96.00 108 ARG A CA 1
ATOM 847 C C . ARG A 1 108 ? 2.758 13.747 11.183 1.00 96.00 108 ARG A C 1
ATOM 849 O O . ARG A 1 108 ? 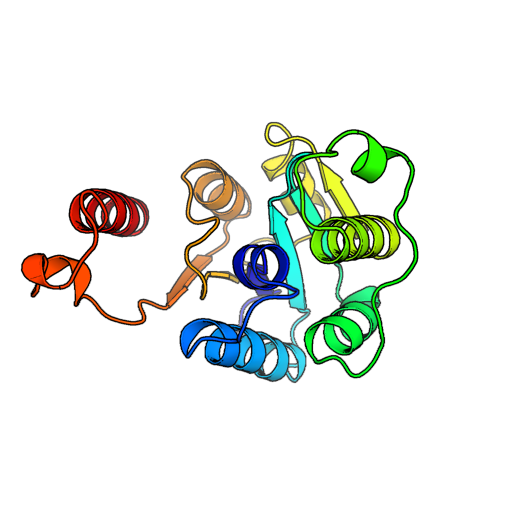2.405 13.586 12.340 1.00 96.00 108 ARG A O 1
ATOM 856 N N . ASN A 1 109 ? 1.896 13.886 10.177 1.00 97.69 109 ASN A N 1
ATOM 857 C CA . ASN A 1 109 ? 0.451 14.054 10.342 1.00 97.69 109 ASN A CA 1
ATOM 858 C C . ASN A 1 109 ? -0.338 12.764 10.066 1.00 97.69 109 ASN A C 1
ATOM 860 O O . ASN A 1 109 ? -1.565 12.793 10.054 1.00 97.69 109 ASN A O 1
ATOM 864 N N . LEU A 1 110 ? 0.348 11.632 9.863 1.00 98.06 110 LEU A N 1
ATOM 865 C CA . LEU A 1 110 ? -0.288 10.362 9.512 1.00 98.06 110 LEU A CA 1
ATOM 866 C C . LEU A 1 110 ? -1.327 9.931 10.550 1.00 98.06 110 LEU A C 1
ATOM 868 O O . LEU A 1 110 ? -2.453 9.620 10.188 1.00 98.06 110 LEU A O 1
ATOM 872 N N . SER A 1 111 ? -0.980 9.959 11.838 1.00 97.31 111 SER A N 1
ATOM 873 C CA . SER A 1 111 ? -1.908 9.552 12.900 1.00 97.31 111 SER A CA 1
ATOM 874 C C . SER A 1 111 ? -3.164 10.431 12.944 1.00 97.31 111 SER A C 1
ATOM 876 O O . SER A 1 111 ? -4.261 9.902 13.077 1.00 97.31 111 SER A O 1
ATOM 878 N N . ALA A 1 112 ? -3.017 11.749 12.765 1.00 98.00 112 ALA A N 1
ATOM 879 C CA . ALA A 1 112 ? -4.147 12.676 12.715 1.00 98.00 112 ALA A CA 1
ATOM 880 C C . ALA A 1 112 ? -5.034 12.445 11.479 1.00 98.00 112 ALA A C 1
ATOM 882 O O . ALA A 1 112 ? -6.255 12.526 11.578 1.00 98.00 112 ALA A O 1
ATOM 883 N N . MET A 1 113 ? -4.436 12.126 10.325 1.00 98.56 113 MET A N 1
ATOM 884 C CA . MET A 1 113 ? -5.181 11.770 9.115 1.00 98.56 113 MET A CA 1
ATOM 885 C C . MET A 1 113 ? -5.976 10.473 9.317 1.00 98.56 113 MET A C 1
ATOM 887 O O . MET A 1 113 ? -7.165 10.442 9.017 1.00 98.56 113 MET A O 1
ATOM 891 N N . LEU A 1 114 ? -5.357 9.418 9.863 1.00 98.25 114 LEU A N 1
ATOM 892 C CA . LEU A 1 114 ? -6.063 8.154 10.100 1.00 98.25 114 LEU A CA 1
ATOM 893 C C . LEU A 1 114 ? -7.212 8.329 11.099 1.00 98.25 114 LEU A C 1
ATOM 895 O O . LEU A 1 114 ? -8.306 7.852 10.834 1.00 98.25 114 LEU A O 1
ATOM 899 N N . HIS A 1 115 ? -6.999 9.060 12.197 1.00 96.94 115 HIS A N 1
ATOM 900 C CA . HIS A 1 115 ? -8.037 9.296 13.206 1.00 96.94 115 HIS A CA 1
ATOM 901 C C . HIS A 1 115 ? -9.248 10.070 12.660 1.00 96.94 115 HIS A C 1
ATOM 903 O O . HIS A 1 115 ? -10.371 9.843 13.089 1.00 96.94 115 HIS A O 1
ATOM 909 N N . ARG A 1 116 ? -9.029 10.972 11.696 1.00 97.75 116 ARG A N 1
ATOM 910 C CA . ARG A 1 116 ? -10.092 11.782 11.083 1.00 97.75 116 ARG A CA 1
ATOM 911 C C . ARG A 1 116 ? -11.007 10.980 10.160 1.00 97.75 116 ARG A C 1
ATOM 913 O O . ARG A 1 116 ? -12.178 11.316 10.034 1.00 97.75 116 ARG A O 1
ATOM 920 N N . HIS A 1 117 ? -10.462 9.976 9.472 1.00 98.06 117 HIS A N 1
ATOM 921 C CA . HIS A 1 117 ? -11.163 9.291 8.377 1.00 98.06 117 HIS A CA 1
ATOM 922 C C . HIS A 1 117 ? -11.508 7.834 8.659 1.00 98.06 117 HIS A C 1
ATOM 924 O O . HIS A 1 117 ? -12.354 7.284 7.958 1.00 98.06 117 HIS A O 1
ATOM 930 N N . LEU A 1 118 ? -10.855 7.195 9.631 1.00 97.50 118 LEU A N 1
ATOM 931 C CA . LEU A 1 118 ? -11.047 5.780 9.930 1.00 97.50 118 LEU A CA 1
ATOM 932 C C . LEU A 1 118 ? -11.654 5.593 11.323 1.00 97.50 118 LEU A C 1
ATOM 934 O O . LEU A 1 118 ? -11.192 6.222 12.278 1.00 97.50 118 LEU A O 1
ATOM 938 N N . PRO A 1 119 ? -12.640 4.691 11.469 1.00 96.25 119 PRO A N 1
ATOM 939 C CA . PRO A 1 119 ? -13.194 4.361 12.771 1.00 96.25 119 PRO A CA 1
ATOM 940 C C . PRO A 1 119 ? -12.157 3.656 13.651 1.00 96.25 119 PRO A C 1
ATOM 942 O O . PRO A 1 119 ? -11.262 2.949 13.169 1.00 96.25 119 PRO A O 1
ATOM 945 N N . ALA A 1 120 ? -12.318 3.804 14.967 1.00 95.81 120 ALA A N 1
ATOM 946 C CA . ALA A 1 120 ? -11.531 3.047 15.929 1.00 95.81 120 ALA A CA 1
ATOM 947 C C . ALA A 1 120 ? -11.743 1.534 15.736 1.00 95.81 120 ALA A C 1
ATOM 949 O O . ALA A 1 120 ? -12.853 1.096 15.448 1.00 95.81 120 ALA A O 1
ATOM 950 N N . GLY A 1 121 ? -10.691 0.726 15.892 1.00 95.12 121 GLY A N 1
ATOM 951 C CA . GLY A 1 121 ? -10.792 -0.733 15.719 1.00 95.12 121 GLY A CA 1
ATOM 952 C C . GLY A 1 121 ? -10.666 -1.235 14.275 1.00 95.12 121 GLY A C 1
ATOM 953 O O . GLY A 1 121 ? -10.797 -2.441 14.039 1.00 95.12 121 GLY A O 1
ATOM 954 N N . MET A 1 122 ? -10.396 -0.347 13.307 1.00 97.19 122 MET A N 1
ATOM 955 C CA . MET A 1 122 ? -10.135 -0.725 11.911 1.00 97.19 122 MET A CA 1
ATOM 956 C C . MET A 1 122 ? -8.980 -1.731 11.784 1.00 97.19 122 MET A C 1
ATOM 958 O O . MET A 1 122 ? -8.118 -1.831 12.659 1.00 97.19 122 MET A O 1
ATOM 962 N N . THR A 1 123 ? -8.956 -2.500 10.695 1.00 97.94 123 THR A N 1
ATOM 963 C CA . THR A 1 123 ? -7.855 -3.441 10.421 1.00 97.94 123 THR A CA 1
ATOM 964 C C . THR A 1 123 ? -7.031 -2.985 9.227 1.00 97.94 123 THR A C 1
ATOM 966 O O . THR A 1 123 ? -7.554 -2.829 8.123 1.00 97.94 123 THR A O 1
ATOM 969 N N . TYR A 1 124 ? -5.736 -2.790 9.456 1.00 98.12 124 TYR A N 1
ATOM 970 C CA . TYR A 1 124 ? -4.737 -2.485 8.443 1.00 98.12 124 TYR A CA 1
ATOM 971 C C . TYR A 1 124 ? -4.165 -3.773 7.852 1.00 98.12 124 TYR A C 1
ATOM 973 O O . TYR A 1 124 ? -3.673 -4.624 8.590 1.00 98.12 124 TYR A O 1
ATOM 981 N N . PHE A 1 125 ? -4.207 -3.895 6.529 1.00 97.94 125 PHE A N 1
ATOM 982 C CA . PHE A 1 125 ? -3.671 -5.018 5.770 1.00 97.94 125 PHE A CA 1
ATOM 983 C C . PHE A 1 125 ? -2.417 -4.580 5.023 1.00 97.94 125 PHE A C 1
ATOM 985 O O . PHE A 1 125 ? -2.463 -3.653 4.212 1.00 97.94 125 PHE A O 1
ATOM 992 N N . ASN A 1 126 ? -1.305 -5.269 5.262 1.00 96.94 126 ASN A N 1
ATOM 993 C CA . ASN A 1 126 ? -0.073 -5.083 4.507 1.00 96.94 126 ASN A CA 1
ATOM 994 C C . ASN A 1 126 ? 0.318 -6.396 3.829 1.00 96.94 126 ASN A C 1
ATOM 996 O O . ASN A 1 126 ? 0.844 -7.308 4.462 1.00 96.94 126 ASN A O 1
ATOM 1000 N N . THR A 1 127 ? 0.040 -6.479 2.533 1.00 94.50 127 THR A N 1
ATOM 1001 C CA . THR A 1 127 ? 0.332 -7.657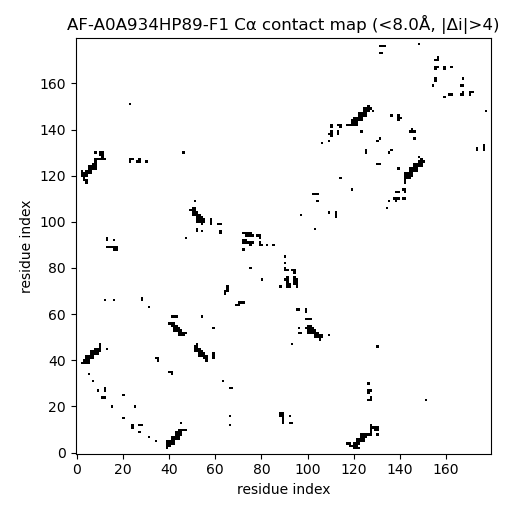 1.708 1.00 94.50 127 THR A CA 1
ATOM 1002 C C . THR A 1 127 ? 1.599 -7.497 0.879 1.00 94.50 127 THR A C 1
ATOM 1004 O O . THR A 1 127 ? 2.076 -8.470 0.321 1.00 94.50 127 THR A O 1
ATOM 1007 N N . GLY A 1 128 ? 2.152 -6.289 0.753 1.00 88.94 128 GLY A N 1
ATOM 1008 C CA . GLY A 1 128 ? 3.290 -6.008 -0.132 1.00 88.94 128 GLY A CA 1
ATOM 1009 C C . GLY A 1 128 ? 4.603 -5.685 0.579 1.00 88.94 128 GLY A C 1
ATOM 1010 O O . GLY A 1 128 ? 5.626 -5.508 -0.086 1.00 88.94 128 GLY A O 1
ATOM 1011 N N . HIS A 1 129 ? 4.590 -5.538 1.905 1.00 90.44 129 HIS A N 1
ATOM 1012 C CA . HIS A 1 129 ? 5.723 -5.200 2.778 1.00 90.44 129 HIS A CA 1
ATOM 1013 C C . HIS A 1 129 ? 6.408 -3.839 2.529 1.00 90.44 129 HIS A C 1
ATOM 1015 O O . HIS A 1 129 ? 7.187 -3.382 3.363 1.00 90.44 129 HIS A O 1
ATOM 1021 N N . ALA A 1 130 ? 6.099 -3.135 1.434 1.00 88.31 130 ALA A N 1
ATOM 1022 C CA . ALA A 1 130 ? 6.821 -1.930 1.006 1.00 88.31 130 ALA A CA 1
ATOM 1023 C C . ALA A 1 130 ? 6.725 -0.737 1.975 1.00 88.31 130 ALA A C 1
ATOM 1025 O O . ALA A 1 130 ? 7.628 0.097 2.012 1.00 88.31 130 ALA A O 1
ATOM 1026 N N . ASN A 1 131 ? 5.649 -0.641 2.756 1.00 89.88 131 ASN A N 1
ATOM 1027 C CA . ASN A 1 131 ? 5.438 0.430 3.735 1.00 89.88 131 ASN A CA 1
ATOM 1028 C C . ASN A 1 131 ? 5.408 -0.078 5.186 1.00 89.88 131 ASN A C 1
ATOM 1030 O O . ASN A 1 131 ? 4.984 0.650 6.082 1.00 89.88 131 ASN A O 1
ATOM 1034 N N . LEU A 1 132 ? 5.873 -1.303 5.453 1.00 90.50 132 LEU A N 1
ATOM 1035 C CA . LEU A 1 132 ? 5.855 -1.872 6.801 1.00 90.50 132 LEU A CA 1
ATOM 1036 C C . LEU A 1 132 ? 6.925 -1.216 7.696 1.00 90.50 132 LEU A C 1
ATOM 1038 O O . LEU A 1 132 ? 8.069 -1.659 7.795 1.00 90.50 132 LEU A O 1
ATOM 1042 N N . SER A 1 133 ? 6.548 -0.091 8.301 1.00 93.00 133 SER A N 1
ATOM 1043 C CA . SER A 1 133 ? 7.423 0.796 9.071 1.00 93.00 133 SER A CA 1
ATOM 1044 C C . SER A 1 133 ? 6.802 1.169 10.413 1.00 93.00 133 SER A C 1
ATOM 1046 O O . SER A 1 133 ? 5.579 1.260 10.530 1.00 93.00 133 SER A O 1
ATOM 1048 N N . ASP A 1 134 ? 7.636 1.499 11.401 1.00 93.19 134 ASP A N 1
ATOM 1049 C CA . ASP A 1 134 ? 7.179 1.869 12.752 1.00 93.19 134 ASP A CA 1
ATOM 1050 C C . ASP A 1 134 ? 6.182 3.028 12.736 1.00 93.19 134 ASP A C 1
ATOM 1052 O O . ASP A 1 134 ? 5.282 3.109 13.567 1.00 93.19 134 ASP A O 1
ATOM 1056 N N . ARG A 1 135 ? 6.297 3.909 11.738 1.00 95.19 135 ARG A N 1
ATOM 1057 C CA . ARG A 1 135 ? 5.403 5.050 11.552 1.00 95.19 135 ARG A CA 1
ATOM 1058 C C . ARG A 1 135 ? 3.968 4.633 11.234 1.00 95.19 135 ARG A C 1
ATOM 1060 O O . ARG A 1 135 ? 3.057 5.133 11.891 1.00 95.19 135 ARG A O 1
ATOM 1067 N N . ILE A 1 136 ? 3.752 3.766 10.237 1.00 96.50 136 ILE A N 1
ATOM 1068 C CA . ILE A 1 136 ? 2.390 3.315 9.904 1.00 96.50 136 ILE A CA 1
ATOM 1069 C C . ILE A 1 136 ? 1.846 2.426 11.020 1.00 96.50 136 ILE A C 1
ATOM 1071 O O . ILE A 1 136 ? 0.710 2.621 11.436 1.00 96.50 136 ILE A O 1
ATOM 1075 N N . LEU A 1 137 ? 2.680 1.551 11.589 1.00 96.31 137 LEU A N 1
ATOM 1076 C CA . LEU A 1 137 ? 2.288 0.667 12.687 1.00 96.31 137 LEU A CA 1
ATOM 1077 C C . LEU A 1 137 ? 1.870 1.463 13.931 1.00 96.31 137 LEU A C 1
ATOM 1079 O O . LEU A 1 137 ? 0.812 1.215 14.503 1.00 96.31 137 LEU A O 1
ATOM 1083 N N . SER A 1 138 ? 2.643 2.483 14.310 1.00 96.25 138 SER A N 1
ATOM 1084 C CA . SER A 1 138 ? 2.297 3.398 15.404 1.00 96.25 138 SER A CA 1
ATOM 1085 C C . SER A 1 138 ? 1.013 4.177 15.114 1.00 96.25 138 SER A C 1
ATOM 1087 O O . SER A 1 138 ? 0.156 4.302 15.988 1.00 96.25 138 SER A O 1
ATOM 1089 N N . ALA A 1 139 ? 0.827 4.663 13.882 1.00 97.12 139 ALA A N 1
ATOM 1090 C CA . ALA A 1 139 ? -0.392 5.371 13.504 1.00 97.12 139 ALA A CA 1
ATOM 1091 C C . ALA A 1 139 ? -1.639 4.474 13.560 1.00 97.12 139 ALA A C 1
ATOM 1093 O O . ALA A 1 139 ? -2.661 4.909 14.084 1.00 97.12 139 ALA A O 1
ATOM 1094 N N . VAL A 1 140 ? -1.542 3.224 13.098 1.00 96.94 140 VAL A N 1
ATOM 1095 C CA . VAL A 1 140 ? -2.620 2.227 13.192 1.00 96.94 140 VAL A CA 1
ATOM 1096 C C . VAL A 1 140 ? -2.937 1.918 14.656 1.00 96.94 140 VAL A C 1
ATOM 1098 O O . VAL A 1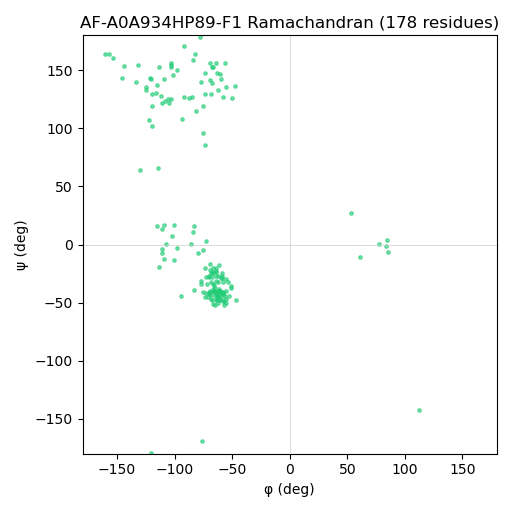 140 ? -4.100 2.001 15.055 1.00 96.94 140 VAL A O 1
ATOM 1101 N N . ARG A 1 141 ? -1.926 1.669 15.500 1.00 96.25 141 ARG A N 1
ATOM 1102 C CA . ARG A 1 141 ? -2.134 1.428 16.941 1.00 96.25 141 ARG A CA 1
ATOM 1103 C C . ARG A 1 141 ? -2.851 2.588 17.636 1.00 96.25 141 ARG A C 1
ATOM 1105 O O . ARG A 1 141 ? -3.764 2.355 18.421 1.00 96.25 141 ARG A O 1
ATOM 1112 N N . LYS A 1 142 ? -2.515 3.839 17.302 1.00 95.69 142 LYS A N 1
ATOM 1113 C CA . LYS A 1 142 ? -3.188 5.039 17.844 1.00 95.69 142 LYS A CA 1
ATOM 1114 C C . LYS A 1 142 ? -4.667 5.146 17.453 1.00 95.69 142 LYS A C 1
ATOM 1116 O O . LYS A 1 142 ? -5.432 5.779 18.169 1.00 95.69 142 LYS A O 1
ATOM 1121 N N . THR A 1 143 ? -5.090 4.493 16.370 1.00 94.56 143 THR A N 1
ATOM 1122 C CA . THR A 1 143 ? -6.517 4.340 16.015 1.00 94.56 143 THR A CA 1
ATOM 1123 C C . THR A 1 143 ? -7.198 3.161 16.723 1.00 94.56 143 THR A C 1
ATOM 1125 O O . THR A 1 143 ? -8.306 2.780 16.356 1.00 94.56 143 THR A O 1
ATOM 1128 N N . ARG A 1 144 ? -6.546 2.535 17.718 1.00 95.31 144 ARG A N 1
ATOM 1129 C CA . ARG A 1 144 ? -6.957 1.242 18.304 1.00 95.31 144 ARG A CA 1
ATOM 1130 C C . ARG A 1 144 ? -7.145 0.159 17.233 1.00 95.31 144 ARG A C 1
ATOM 1132 O O . ARG A 1 144 ? -7.963 -0.742 17.387 1.00 95.31 144 ARG A O 1
ATOM 1139 N N . GLY A 1 145 ? -6.435 0.296 16.113 1.00 94.94 145 GLY A N 1
ATOM 1140 C CA . GLY A 1 145 ? -6.549 -0.587 14.966 1.00 94.94 145 GLY A CA 1
ATOM 1141 C C . GLY A 1 145 ? -5.693 -1.838 15.119 1.00 94.94 145 GLY A C 1
ATOM 1142 O O . GLY A 1 145 ? -4.713 -1.860 15.867 1.00 94.94 145 GLY A O 1
ATOM 1143 N N . ARG A 1 146 ? -6.049 -2.877 14.366 1.00 96.44 146 ARG A N 1
ATOM 1144 C CA . ARG A 1 146 ? -5.285 -4.126 14.260 1.00 96.44 146 ARG A CA 1
ATOM 1145 C C . ARG A 1 146 ? -4.424 -4.110 13.005 1.00 96.44 146 ARG A C 1
ATOM 1147 O O . ARG A 1 146 ? -4.794 -3.496 12.009 1.00 96.44 146 ARG A O 1
ATOM 1154 N N . THR A 1 147 ? -3.288 -4.793 13.051 1.00 96.31 147 THR A N 1
ATOM 1155 C CA . THR A 1 147 ? -2.407 -4.973 11.891 1.00 96.31 147 THR A CA 1
ATOM 1156 C C . THR A 1 147 ? -2.429 -6.437 11.473 1.00 96.31 147 THR A C 1
ATOM 1158 O O . THR A 1 147 ? -2.206 -7.310 12.303 1.00 96.31 147 THR A O 1
ATOM 1161 N N . ALA A 1 148 ? -2.687 -6.691 10.194 1.00 95.75 148 ALA A N 1
ATOM 1162 C CA . ALA A 1 148 ? -2.604 -7.996 9.557 1.00 95.75 148 ALA A CA 1
ATOM 1163 C C . ALA A 1 148 ? -1.571 -7.923 8.425 1.00 95.75 148 ALA A C 1
ATOM 1165 O O . ALA A 1 148 ? -1.711 -7.129 7.490 1.00 95.75 148 ALA A O 1
ATOM 1166 N N . VAL A 1 149 ? -0.520 -8.733 8.518 1.00 94.88 149 VAL A N 1
ATOM 1167 C CA . VAL A 1 149 ? 0.563 -8.780 7.528 1.00 94.88 149 VAL A CA 1
ATOM 1168 C C . VAL A 1 149 ? 0.581 -10.154 6.883 1.00 94.88 149 VAL A C 1
ATOM 1170 O O . VAL A 1 149 ? 0.563 -11.160 7.588 1.00 94.88 149 VAL A O 1
ATOM 1173 N N . LEU A 1 150 ? 0.608 -10.193 5.552 1.00 93.00 150 LEU A N 1
ATOM 1174 C CA . LEU A 1 150 ? 0.751 -11.440 4.807 1.00 93.00 150 LEU A CA 1
ATOM 1175 C C . LEU A 1 150 ? 2.226 -11.684 4.497 1.00 93.00 150 LEU A C 1
ATOM 1177 O O . LEU A 1 150 ? 2.788 -11.035 3.616 1.00 93.00 150 LEU A O 1
ATOM 1181 N N . VAL A 1 151 ? 2.827 -12.654 5.181 1.00 89.62 151 VAL A N 1
ATOM 1182 C CA . VAL A 1 151 ? 4.175 -13.136 4.868 1.00 89.62 151 VAL A CA 1
ATOM 1183 C C . VAL A 1 151 ? 4.076 -14.122 3.701 1.00 89.62 151 VAL A C 1
ATOM 1185 O O . VAL A 1 151 ? 3.437 -15.158 3.836 1.00 89.62 151 VAL A O 1
ATOM 1188 N N . HIS A 1 152 ? 4.663 -13.782 2.548 1.00 85.94 152 HIS A N 1
ATOM 1189 C CA . HIS A 1 152 ? 4.610 -14.630 1.341 1.00 85.94 152 HIS A CA 1
ATOM 1190 C C . HIS A 1 152 ? 5.447 -15.892 1.486 1.00 85.94 152 HIS A C 1
ATOM 1192 O O . HIS A 1 152 ? 5.009 -16.976 1.123 1.00 85.94 152 HIS A O 1
ATOM 1198 N N . ASP A 1 153 ? 6.654 -15.726 2.009 1.00 83.19 153 ASP A N 1
ATOM 1199 C CA . ASP A 1 153 ? 7.600 -16.788 2.285 1.00 83.19 153 ASP A CA 1
ATOM 1200 C C . ASP A 1 153 ? 8.634 -16.275 3.297 1.00 83.19 153 ASP A C 1
ATOM 1202 O O . ASP A 1 153 ? 8.757 -15.067 3.535 1.00 83.19 153 ASP A O 1
ATOM 1206 N N . VAL A 1 154 ? 9.360 -17.207 3.907 1.00 85.88 154 VAL A N 1
ATOM 1207 C CA . VAL A 1 154 ? 10.531 -16.936 4.754 1.00 85.88 154 VAL A CA 1
ATOM 1208 C C . VAL A 1 154 ? 11.825 -17.380 4.068 1.00 85.88 154 VAL A C 1
ATOM 1210 O O . VAL A 1 154 ? 12.876 -17.440 4.703 1.00 85.88 154 VAL A O 1
ATOM 1213 N N . ILE A 1 155 ? 11.781 -17.600 2.744 1.00 84.31 155 ILE A N 1
ATOM 1214 C CA . ILE A 1 155 ? 12.940 -17.982 1.922 1.00 84.31 155 ILE A CA 1
ATOM 1215 C C . ILE A 1 155 ? 14.126 -17.035 2.152 1.00 84.31 155 ILE A C 1
ATOM 1217 O O . ILE A 1 155 ? 15.257 -17.521 2.192 1.00 84.31 155 ILE A O 1
ATOM 1221 N N . PRO A 1 156 ? 13.943 -15.710 2.353 1.00 81.38 156 PRO A N 1
ATOM 1222 C CA . PRO A 1 156 ? 15.066 -14.842 2.662 1.00 81.38 156 PRO A CA 1
ATOM 1223 C C . PRO A 1 156 ? 15.859 -15.195 3.921 1.00 81.38 156 PRO A C 1
ATOM 1225 O O . PRO A 1 156 ? 17.016 -14.786 4.011 1.00 81.38 156 PRO A O 1
ATOM 1228 N N . LEU A 1 157 ? 15.248 -15.893 4.879 1.00 83.06 157 LEU A N 1
ATOM 1229 C CA . LEU A 1 157 ? 15.884 -16.335 6.119 1.00 83.06 157 LEU A CA 1
ATOM 1230 C C . LEU A 1 157 ? 16.421 -17.757 5.998 1.00 83.06 157 LEU A C 1
ATOM 1232 O O . LEU A 1 157 ? 17.562 -17.989 6.386 1.00 83.06 157 LEU A O 1
ATOM 1236 N N . ASP A 1 158 ? 15.637 -18.664 5.416 1.00 86.06 158 ASP A N 1
ATOM 1237 C CA . ASP A 1 158 ? 15.998 -20.084 5.327 1.00 86.06 158 ASP A CA 1
ATOM 1238 C C . ASP A 1 158 ? 17.046 -20.346 4.237 1.00 86.06 158 ASP A C 1
ATOM 1240 O O . ASP A 1 158 ? 17.937 -21.180 4.392 1.00 86.06 158 ASP A O 1
ATOM 1244 N N . TYR A 1 159 ? 16.986 -19.588 3.138 1.00 87.00 159 TYR A N 1
ATOM 1245 C CA . TYR A 1 159 ? 17.882 -19.735 1.991 1.00 87.00 159 TYR A CA 1
ATOM 1246 C C . TYR A 1 159 ? 18.504 -18.390 1.578 1.00 87.00 159 TYR A C 1
ATOM 1248 O O . TYR A 1 159 ? 18.292 -17.897 0.461 1.00 87.00 159 TYR A O 1
ATOM 1256 N N . PRO A 1 160 ? 19.323 -17.771 2.452 1.00 85.12 160 PRO A N 1
ATOM 1257 C CA . PRO A 1 160 ? 19.889 -16.444 2.212 1.00 85.12 160 PRO A CA 1
ATOM 1258 C C . PRO A 1 160 ? 20.844 -16.409 1.007 1.00 85.12 160 PRO A C 1
ATOM 1260 O O . PRO A 1 160 ? 21.053 -15.345 0.429 1.00 85.12 160 PRO A O 1
ATOM 1263 N N . HIS A 1 161 ? 21.384 -17.559 0.588 1.00 88.12 161 HIS A N 1
ATOM 1264 C CA . HIS A 1 161 ? 22.265 -17.691 -0.578 1.00 88.12 161 HIS A CA 1
ATOM 1265 C C . HIS A 1 161 ? 21.549 -17.470 -1.921 1.00 88.12 161 HIS A C 1
ATOM 1267 O O . HIS A 1 161 ? 22.200 -17.086 -2.889 1.00 88.12 161 HIS A O 1
ATOM 1273 N N . TYR A 1 162 ? 20.220 -17.624 -1.983 1.00 84.81 162 TYR A N 1
ATOM 1274 C CA . TYR A 1 162 ? 19.427 -17.259 -3.167 1.00 84.81 162 TYR A CA 1
ATOM 1275 C C . TYR A 1 162 ? 19.012 -15.783 -3.181 1.00 84.81 162 TYR A C 1
ATOM 1277 O O . TYR A 1 162 ? 18.331 -15.328 -4.102 1.00 84.81 162 TYR A O 1
ATOM 1285 N N . GLN A 1 163 ? 19.401 -15.012 -2.163 1.00 85.19 163 GLN A N 1
ATOM 1286 C CA . GLN A 1 163 ? 19.009 -13.619 -2.027 1.00 85.19 163 GLN A CA 1
ATOM 1287 C C . GLN A 1 163 ? 20.118 -12.648 -2.413 1.00 85.19 163 GLN A C 1
ATOM 1289 O O . GLN A 1 163 ? 21.314 -12.899 -2.281 1.00 85.19 163 GLN A O 1
ATOM 1294 N N . ARG A 1 164 ? 19.701 -11.447 -2.819 1.00 85.06 164 ARG A N 1
ATOM 1295 C CA . ARG A 1 164 ? 20.627 -10.322 -2.974 1.00 85.06 164 ARG A CA 1
ATOM 1296 C C . ARG A 1 164 ? 21.235 -9.947 -1.623 1.00 85.06 164 ARG A C 1
ATOM 1298 O O . ARG A 1 164 ? 20.562 -9.985 -0.589 1.00 85.06 164 ARG A O 1
ATOM 1305 N N . LYS A 1 165 ? 22.487 -9.483 -1.652 1.00 84.69 165 LYS A N 1
ATOM 1306 C CA . LYS A 1 165 ? 23.198 -8.981 -0.470 1.00 84.69 165 LYS A CA 1
ATOM 1307 C C . LYS A 1 165 ? 22.340 -7.956 0.289 1.00 84.69 165 LYS A C 1
ATOM 1309 O O . LYS A 1 165 ? 21.859 -6.981 -0.288 1.00 84.69 165 LYS A O 1
ATOM 1314 N N . GLY A 1 166 ? 22.144 -8.191 1.587 1.00 82.69 166 GLY A N 1
ATOM 1315 C CA . GLY A 1 166 ? 21.366 -7.328 2.483 1.00 82.69 166 GLY A CA 1
ATOM 1316 C C . GLY A 1 166 ? 19.851 -7.572 2.511 1.00 82.69 166 GLY A C 1
ATOM 1317 O O . GLY A 1 166 ? 19.179 -6.987 3.359 1.00 82.69 166 GLY A O 1
ATOM 1318 N N . THR A 1 167 ? 19.294 -8.433 1.652 1.00 82.31 167 THR A N 1
ATOM 1319 C CA . THR A 1 167 ? 17.876 -8.825 1.734 1.00 82.31 167 THR A CA 1
ATOM 1320 C C . THR A 1 167 ? 17.536 -9.562 3.038 1.00 82.31 167 THR A C 1
ATOM 1322 O O . THR A 1 167 ? 16.558 -9.149 3.662 1.00 82.31 167 THR A O 1
ATOM 1325 N N . PRO A 1 168 ? 18.325 -10.553 3.512 1.00 83.25 168 PRO A N 1
ATOM 1326 C CA . PRO A 1 168 ? 18.019 -11.262 4.758 1.00 83.25 168 PRO A CA 1
ATOM 1327 C C . PRO A 1 168 ? 17.907 -10.318 5.961 1.00 83.25 168 PRO A C 1
ATOM 1329 O O . PRO A 1 168 ? 16.866 -10.261 6.601 1.00 83.25 168 PRO A O 1
ATOM 1332 N N . ALA A 1 169 ? 18.911 -9.461 6.186 1.00 82.25 169 ALA A N 1
ATOM 1333 C CA . ALA A 1 169 ? 18.902 -8.492 7.287 1.00 82.25 169 ALA A CA 1
ATOM 1334 C C . ALA A 1 169 ? 17.707 -7.521 7.227 1.00 82.25 169 ALA A C 1
ATOM 1336 O O . ALA A 1 169 ? 17.085 -7.218 8.246 1.00 82.25 169 ALA A O 1
ATOM 1337 N N . ARG A 1 170 ? 17.347 -7.045 6.026 1.00 82.19 170 ARG A N 1
ATOM 1338 C CA . ARG A 1 170 ? 16.160 -6.193 5.834 1.00 82.19 170 ARG A CA 1
ATOM 1339 C C . ARG A 1 170 ? 14.867 -6.936 6.151 1.00 82.19 170 ARG A C 1
ATOM 1341 O O . ARG A 1 170 ? 13.946 -6.322 6.683 1.00 82.19 170 ARG A O 1
ATOM 1348 N N . PHE A 1 171 ? 14.794 -8.218 5.807 1.00 83.25 171 PHE A N 1
ATOM 1349 C CA . PHE A 1 171 ? 13.631 -9.052 6.068 1.00 83.25 171 PHE A CA 1
ATOM 1350 C C . PHE A 1 171 ? 13.507 -9.403 7.557 1.00 83.25 171 PHE A C 1
ATOM 1352 O O . PHE A 1 171 ? 12.426 -9.247 8.116 1.00 83.25 171 PHE A O 1
ATOM 1359 N N . THR A 1 172 ? 14.606 -9.731 8.243 1.00 83.62 172 THR A N 1
ATOM 1360 C CA . THR A 1 172 ? 14.632 -9.896 9.708 1.00 83.62 172 THR A CA 1
ATOM 1361 C C . THR A 1 172 ? 14.124 -8.643 10.416 1.00 83.62 172 THR A C 1
ATOM 1363 O O . THR A 1 172 ? 13.197 -8.722 11.218 1.00 83.62 172 THR A O 1
ATOM 1366 N N . ALA A 1 173 ? 14.657 -7.468 10.062 1.00 83.62 173 ALA A N 1
ATOM 1367 C CA . ALA A 1 173 ? 14.213 -6.200 10.638 1.00 83.62 173 ALA A CA 1
ATOM 1368 C C . ALA A 1 173 ? 12.734 -5.899 10.339 1.00 83.62 173 ALA A C 1
ATOM 1370 O O . ALA A 1 173 ? 12.082 -5.176 11.086 1.00 83.62 173 ALA A O 1
ATOM 1371 N N . LEU A 1 174 ? 12.194 -6.420 9.236 1.00 85.19 174 LEU A N 1
ATOM 1372 C CA . LEU A 1 174 ? 10.779 -6.300 8.908 1.00 85.19 174 LEU A CA 1
ATOM 1373 C C . LEU A 1 174 ? 9.912 -7.200 9.796 1.00 85.19 174 LEU A C 1
ATOM 1375 O O . LEU A 1 174 ? 8.905 -6.717 10.311 1.00 85.19 174 LEU A O 1
ATOM 1379 N N . LEU A 1 175 ? 10.304 -8.460 10.008 1.00 84.75 175 LEU A N 1
ATOM 1380 C CA . LEU A 1 175 ? 9.584 -9.380 10.896 1.00 84.75 175 LEU A CA 1
ATOM 1381 C C . LEU A 1 175 ? 9.609 -8.905 12.354 1.00 84.75 175 LEU A C 1
ATOM 1383 O O . LEU A 1 175 ? 8.575 -8.908 13.016 1.00 84.75 175 LEU A O 1
ATOM 1387 N N . GLN A 1 176 ? 10.746 -8.393 12.824 1.00 85.62 176 GLN A N 1
ATOM 1388 C CA . GLN A 1 176 ? 10.877 -7.841 14.178 1.00 85.62 176 GLN A CA 1
ATOM 1389 C C . GLN A 1 176 ? 9.911 -6.677 14.453 1.00 85.62 176 GLN A C 1
ATOM 1391 O O . GLN A 1 176 ? 9.516 -6.463 15.590 1.00 85.62 176 GLN A O 1
ATOM 1396 N N . ARG A 1 177 ? 9.481 -5.927 13.428 1.00 82.81 177 ARG A N 1
ATOM 1397 C CA . ARG A 1 177 ? 8.502 -4.835 13.603 1.00 82.81 177 ARG A CA 1
ATOM 1398 C C . ARG A 1 177 ? 7.073 -5.318 13.842 1.00 82.81 177 ARG A C 1
ATOM 1400 O O . ARG A 1 177 ? 6.240 -4.525 14.283 1.00 82.81 177 ARG A O 1
ATOM 1407 N N . VAL A 1 178 ? 6.767 -6.559 13.471 1.00 79.31 178 VAL A N 1
ATOM 1408 C CA . VAL A 1 178 ? 5.418 -7.143 13.560 1.00 79.31 178 VAL A CA 1
ATOM 1409 C C . VAL A 1 178 ? 5.305 -8.214 14.642 1.00 79.31 178 VAL A C 1
ATOM 1411 O O . VAL A 1 178 ? 4.192 -8.577 15.006 1.00 79.31 178 VAL A O 1
ATOM 1414 N N . GLN A 1 179 ? 6.437 -8.674 15.174 1.00 72.19 179 GLN A N 1
ATOM 1415 C CA . GLN A 1 179 ? 6.527 -9.442 16.409 1.00 72.19 179 GLN A CA 1
ATOM 1416 C C . GLN A 1 179 ? 6.339 -8.466 17.579 1.00 72.19 179 GLN A C 1
ATOM 1418 O O . GLN A 1 179 ? 7.252 -7.725 17.933 1.00 72.19 179 GLN A O 1
ATOM 1423 N N . CYS A 1 180 ? 5.107 -8.373 18.080 1.00 48.59 180 CYS A N 1
ATOM 1424 C CA . CYS A 1 180 ? 4.805 -7.706 19.346 1.00 48.59 180 CYS A CA 1
ATOM 1425 C C . CYS A 1 180 ? 5.028 -8.669 20.508 1.00 48.59 180 CYS A C 1
ATOM 1427 O O . CYS A 1 180 ? 4.695 -9.862 20.329 1.00 48.59 180 CYS A O 1
#

Organism: NCBI:txid2795731

Nearest PDB structures (foldseek):
  5fdk-assembly1_C  TM=5.533E-01  e=5.165E+00  Bacillus subtilis

Radius of gyration: 16.24 Å; Cα contacts (8 Å, |Δi|>4): 276; chains: 1; bounding box: 43×40×38 Å

pLDDT: mean 91.66, std 7.58, range [48.59, 98.69]

Foldseek 3Di:
DDFLAAEEECAQLLLQPPHDDDPLNVVSLVCLVVRLPDPHWYKYWHQDPQAIFIAGSVLSVVLNCCSVVVDDQDAADPVLVVVVVDDRRSSSSVRVSVVRTPDGDHLVCLLVVCLVRDAQAYEYEASPLPPLDPSVVVSCVSSNYHYDYDDPDLCCQVPVVVDDPPSNVVVVVSVVSVPD

Solvent-accessible surface area (backbone atoms only — not comparable to full-atom values): 10180 Å² total; per-residue (Å²): 132,85,49,76,23,36,37,38,51,41,29,36,63,54,76,42,50,92,52,88,81,50,74,63,53,52,51,44,49,49,49,54,54,58,50,64,75,43,94,47,52,40,29,38,37,31,69,54,98,82,24,39,37,35,31,37,56,92,35,41,66,68,51,48,34,40,78,73,60,78,35,80,70,57,73,62,44,75,74,46,61,77,50,72,94,52,57,70,60,39,30,10,45,57,30,43,49,66,72,48,37,71,46,70,36,49,75,92,42,44,44,62,53,47,58,74,76,45,62,69,43,17,35,36,38,38,55,60,64,69,69,74,41,72,67,55,53,51,28,38,47,75,31,59,26,47,82,46,70,57,79,89,72,61,51,48,71,81,44,46,88,84,44,63,93,67,47,38,63,54,48,52,59,46,50,58,74,72,62,125

Secondary structure (DSSP, 8-state):
---S-EEEE-HHHHHTTTSPPPHHHHHHHHHHHHHHTSSS-EEEEEEETTEEEEE-GGGHHHHHHHHTTSS------HHHHT-TTS-HHHHHHHHHHHHH-SEEE-GGGHHHHHHHHS-TT-EEEESS-TT--HHHHHHHHHTT-EEEE-----HHHH-GGGSPTTHHHHHHHHHHTT--